Protein AF-A0A3B9NB63-F1 (afdb_monomer)

Radius of gyration: 24.79 Å; Cα contacts (8 Å, |Δi|>4): 246; chains: 1; bounding box: 56×43×88 Å

Solvent-accessible surface area (backbone atoms only — not comparable to full-atom values): 13260 Å² total; per-residue (Å²): 146,80,79,79,65,66,72,68,61,68,73,60,62,72,59,61,77,63,67,81,55,87,52,94,42,75,60,64,65,44,4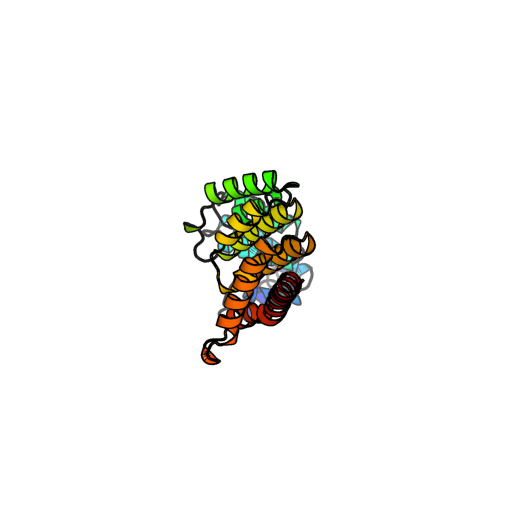2,64,44,57,77,70,43,52,71,69,55,43,53,51,50,51,54,52,55,63,69,45,61,84,72,57,88,54,70,62,60,48,53,49,47,35,53,48,27,51,68,61,71,33,62,73,59,22,51,53,48,48,55,53,44,32,71,75,32,67,74,34,67,71,33,49,52,48,44,45,55,71,47,32,67,63,35,88,44,46,71,50,24,50,53,38,49,57,48,43,49,68,68,52,40,63,88,82,38,76,93,51,57,63,67,54,36,56,52,33,27,53,45,15,37,43,23,32,75,73,68,37,53,71,58,16,53,53,36,52,69,66,50,75,56,67,60,53,44,39,76,36,28,40,60,35,18,48,50,30,40,75,72,66,39,52,80,68,12,39,63,33,14,44,51,20,19,54,48,6,45,54,36,60,67,47,56,76,95,66,53,48,72,56,30,53,58,23,24,66,42,24,67,61,22,42,52,56,32,50,52,52,54,55,53,54,56,58,59,77,75,110

Foldseek 3Di:
DPDVPVVVVVVPPVLVVLVPDPPVDPLSSCVCCLPPNDLVSLVVVLVVLLVCLVVDDDLVSLVSSLVSCVSSVNVVSSVVSLVSSCVVCVQDPSVLVCLCVVQQVPQPALVSNVVSLVVSCVSHNVVNVVVPLVVNLVSLLVSLLRCLLVVNLVSSVVSLVVRDDLLCSLVRLLNSLVSCVVVVNLVSSQVSLVSLQVSLVVLVPDDPVPNDPSSVSSVVSNVSSVVSNVVSVVVVVVVVVD

Nearest PDB structures (foldseek):
  8w15-assembly1_B  TM=4.567E-01  e=1.408E-01  Homo sapiens
  3ro2-assembly1_A  TM=3.940E-01  e=1.130E-01  Mus musculus
  5a7d-assembly4_D  TM=4.176E-01  e=9.475E-02  Drosophila melanogaster
  6hc2-assembly1_C  TM=3.655E-01  e=6.100E-02  Homo sapiens
  4wng-assembly1_A  TM=3.426E-01  e=6.962E-02  Homo sapiens

Structure (mmCIF, N/CA/C/O backbone):
data_AF-A0A3B9NB63-F1
#
_entry.id   AF-A0A3B9NB63-F1
#
loop_
_atom_site.group_PDB
_atom_site.id
_atom_site.type_symbol
_atom_site.label_atom_id
_atom_site.label_alt_id
_atom_site.label_comp_id
_atom_site.label_asym_id
_atom_site.label_entity_id
_atom_site.label_seq_id
_atom_site.pdbx_PDB_ins_code
_atom_site.Cartn_x
_atom_site.Cartn_y
_atom_site.Cartn_z
_atom_site.occupancy
_atom_site.B_iso_or_equiv
_atom_site.auth_seq_id
_atom_site.auth_comp_id
_atom_site.auth_asym_id
_atom_site.auth_atom_id
_atom_site.pdbx_PDB_model_num
ATOM 1 N N . MET A 1 1 ? 40.203 -0.960 -45.648 1.00 40.53 1 MET A N 1
ATOM 2 C CA . MET A 1 1 ? 38.765 -1.084 -45.304 1.00 40.53 1 MET A CA 1
ATOM 3 C C . MET A 1 1 ? 38.446 -2.411 -44.580 1.00 40.53 1 MET A C 1
ATOM 5 O O . MET A 1 1 ? 37.478 -3.072 -44.925 1.00 40.53 1 MET A O 1
ATOM 9 N N . LYS A 1 2 ? 39.247 -2.830 -43.580 1.00 34.53 2 LYS A N 1
ATOM 10 C CA . LYS A 1 2 ? 39.083 -4.132 -42.883 1.00 34.53 2 LYS A CA 1
ATOM 11 C C . LYS A 1 2 ? 39.240 -4.078 -41.350 1.00 34.53 2 LYS A C 1
ATOM 13 O O . LYS A 1 2 ? 39.260 -5.114 -40.706 1.00 34.53 2 LYS A O 1
ATOM 18 N N . THR A 1 3 ? 39.291 -2.888 -40.749 1.00 34.16 3 THR A N 1
ATOM 19 C CA . THR A 1 3 ? 39.521 -2.718 -39.297 1.00 34.16 3 THR A CA 1
ATOM 20 C C . THR A 1 3 ? 38.312 -2.185 -38.525 1.00 34.16 3 THR A C 1
ATOM 22 O O . THR A 1 3 ? 38.379 -2.072 -37.310 1.00 34.16 3 THR A O 1
ATOM 25 N N . LYS A 1 4 ? 37.185 -1.892 -39.196 1.00 36.72 4 LYS A N 1
ATOM 26 C CA . LYS A 1 4 ? 35.949 -1.405 -38.545 1.00 36.72 4 LYS A CA 1
ATOM 27 C C . LYS A 1 4 ? 34.863 -2.472 -38.344 1.00 36.72 4 LYS A C 1
ATOM 29 O O . LYS A 1 4 ? 33.838 -2.175 -37.749 1.00 36.72 4 LYS A O 1
ATOM 34 N N . ILE A 1 5 ? 35.079 -3.705 -38.811 1.00 38.81 5 ILE A N 1
ATOM 35 C CA . ILE A 1 5 ? 34.096 -4.801 -38.684 1.00 38.81 5 ILE A CA 1
ATOM 36 C C . ILE A 1 5 ? 34.378 -5.679 -37.449 1.00 38.81 5 ILE A C 1
ATOM 38 O O . ILE A 1 5 ? 33.471 -6.322 -36.933 1.00 38.81 5 ILE A O 1
ATOM 42 N N . LEU A 1 6 ? 35.596 -5.649 -36.892 1.00 34.75 6 LEU A N 1
ATOM 43 C CA . LEU A 1 6 ? 35.948 -6.508 -35.753 1.00 34.75 6 LEU A CA 1
ATOM 44 C C . LEU A 1 6 ? 35.421 -6.011 -34.394 1.00 34.75 6 LEU A C 1
ATOM 46 O O . LEU A 1 6 ? 35.291 -6.805 -33.469 1.00 34.75 6 LEU A O 1
ATOM 50 N N . THR A 1 7 ? 35.069 -4.730 -34.259 1.00 36.78 7 THR A N 1
ATOM 51 C CA . THR A 1 7 ? 34.588 -4.168 -32.982 1.00 36.78 7 THR A CA 1
ATOM 52 C C . THR A 1 7 ? 33.092 -4.413 -32.744 1.00 36.78 7 THR A C 1
ATOM 54 O O . THR A 1 7 ? 32.636 -4.337 -31.609 1.00 36.78 7 THR A O 1
ATOM 57 N N . ALA A 1 8 ? 32.325 -4.765 -33.783 1.00 37.97 8 ALA A N 1
ATOM 58 C CA . ALA A 1 8 ? 30.896 -5.076 -33.658 1.00 37.97 8 ALA A CA 1
ATOM 59 C C . ALA A 1 8 ? 30.622 -6.544 -33.272 1.00 37.97 8 ALA A C 1
ATOM 61 O O . ALA A 1 8 ? 29.553 -6.857 -32.754 1.00 37.97 8 ALA A O 1
ATOM 62 N N . ALA A 1 9 ? 31.589 -7.445 -33.478 1.00 37.06 9 ALA A N 1
ATOM 63 C CA . ALA A 1 9 ? 31.419 -8.876 -33.214 1.00 37.06 9 ALA A CA 1
ATOM 64 C C . ALA A 1 9 ? 31.699 -9.282 -31.752 1.00 37.06 9 ALA A C 1
ATOM 66 O O . ALA A 1 9 ? 31.265 -10.349 -31.328 1.00 37.06 9 ALA A O 1
ATOM 67 N N . LEU A 1 10 ? 32.368 -8.435 -30.956 1.00 35.94 10 LEU A N 1
ATOM 68 C CA . LEU A 1 10 ? 32.687 -8.740 -29.551 1.00 35.94 10 LEU A CA 1
ATOM 69 C C . LEU A 1 10 ? 31.626 -8.278 -28.535 1.00 35.94 10 LEU A C 1
ATOM 71 O O . LEU A 1 10 ? 31.733 -8.611 -27.359 1.00 35.94 10 LEU A O 1
ATOM 75 N N . VAL A 1 11 ? 30.590 -7.546 -28.963 1.00 43.84 11 VAL A N 1
ATOM 76 C CA . VAL A 1 11 ? 29.493 -7.111 -28.071 1.00 43.84 11 VAL A CA 1
ATOM 77 C C . VAL A 1 11 ? 28.368 -8.157 -27.991 1.00 43.84 11 VAL A C 1
ATOM 79 O O . VAL A 1 11 ? 27.606 -8.169 -27.030 1.00 43.84 11 VAL A O 1
ATOM 82 N N . PHE A 1 12 ? 28.300 -9.096 -28.941 1.00 42.69 12 PHE A N 1
ATOM 83 C CA . PHE A 1 12 ? 27.277 -10.152 -28.969 1.00 42.69 12 PHE A CA 1
ATOM 84 C C . PHE A 1 12 ? 27.699 -11.482 -28.326 1.00 42.69 12 PHE A C 1
ATOM 86 O O . PHE A 1 12 ? 26.849 -12.337 -28.100 1.00 42.69 12 PHE A O 1
ATOM 93 N N . SER A 1 13 ? 28.977 -11.695 -27.999 1.00 38.66 13 SER A N 1
ATOM 94 C CA . SER A 1 13 ? 29.435 -12.994 -27.477 1.00 38.66 13 SER A CA 1
ATOM 95 C C . SER A 1 13 ? 29.203 -13.189 -25.975 1.00 38.66 13 SER A C 1
ATOM 97 O O . SER A 1 13 ? 29.191 -14.326 -25.511 1.00 38.66 13 SER A O 1
ATOM 99 N N . LEU A 1 14 ? 28.949 -12.122 -25.208 1.00 39.84 14 LEU A N 1
ATOM 100 C CA . LEU A 1 14 ? 28.637 -12.240 -23.776 1.00 39.84 14 LEU A CA 1
ATOM 101 C C . LEU A 1 14 ? 27.150 -12.489 -23.486 1.00 39.84 14 LEU A C 1
ATOM 103 O O . LEU A 1 14 ? 26.818 -12.826 -22.355 1.00 39.84 14 LEU A O 1
ATOM 107 N N . THR A 1 15 ? 26.249 -12.377 -24.467 1.00 45.84 15 THR A N 1
ATOM 108 C CA . THR A 1 15 ? 24.828 -12.721 -24.267 1.00 45.84 15 THR A CA 1
ATOM 109 C C . THR A 1 15 ? 24.546 -14.210 -24.477 1.00 45.84 15 THR A C 1
ATOM 111 O O . THR A 1 15 ? 23.574 -14.724 -23.926 1.00 45.84 15 THR A O 1
ATOM 114 N N . ALA A 1 16 ? 25.406 -14.929 -25.209 1.00 42.31 16 ALA A N 1
ATOM 115 C CA . ALA A 1 16 ? 25.206 -16.347 -25.511 1.00 42.31 16 ALA A CA 1
ATOM 116 C C . ALA A 1 16 ? 25.431 -17.265 -24.293 1.00 42.31 16 ALA A C 1
ATOM 118 O O . ALA A 1 16 ? 24.704 -18.240 -24.119 1.00 42.31 16 ALA A O 1
ATOM 119 N N . SER A 1 17 ? 26.376 -16.934 -23.406 1.00 38.25 17 SER A N 1
ATOM 120 C CA . SER A 1 17 ? 26.709 -17.788 -22.251 1.00 38.25 17 SER A CA 1
ATOM 121 C C . SER A 1 17 ? 25.715 -17.691 -21.087 1.00 38.25 17 SER A C 1
ATOM 123 O O . SER A 1 17 ? 25.708 -18.561 -20.222 1.00 38.25 17 SER A O 1
ATOM 125 N N . PHE A 1 18 ? 24.846 -16.674 -21.064 1.00 45.62 18 PHE A N 1
ATOM 126 C CA . PHE A 1 18 ? 23.777 -16.545 -20.061 1.00 45.62 18 PHE A CA 1
ATOM 127 C C . PHE A 1 18 ? 22.426 -17.106 -20.537 1.00 45.62 18 PHE A C 1
ATOM 129 O O . PHE A 1 18 ? 21.473 -17.136 -19.763 1.00 45.62 18 PHE A O 1
ATOM 136 N N . ALA A 1 19 ? 22.333 -17.591 -21.781 1.00 43.81 19 ALA A N 1
ATOM 137 C CA . ALA A 1 19 ? 21.111 -18.176 -22.341 1.00 43.81 19 ALA A CA 1
ATOM 138 C C . ALA A 1 19 ? 20.874 -19.648 -21.934 1.00 43.81 19 ALA A C 1
ATOM 140 O O . ALA A 1 19 ? 19.849 -20.222 -22.291 1.00 43.81 19 ALA A O 1
ATOM 141 N N . GLN A 1 20 ? 21.809 -20.274 -21.206 1.00 40.09 20 GLN A N 1
ATOM 142 C CA . GLN A 1 20 ? 21.775 -21.712 -20.892 1.00 40.09 20 GLN A CA 1
ATOM 143 C C . GLN A 1 20 ? 21.284 -22.066 -19.480 1.00 40.09 20 GLN A C 1
ATOM 145 O O . GLN A 1 20 ? 21.232 -23.245 -19.136 1.00 40.09 20 GLN A O 1
ATOM 150 N N . GLN A 1 21 ? 20.853 -21.092 -18.675 1.00 43.16 21 GLN A N 1
ATOM 151 C CA . GLN A 1 21 ? 20.021 -21.373 -17.502 1.00 43.16 21 GLN A CA 1
ATOM 152 C C . GLN A 1 21 ? 18.659 -20.707 -17.685 1.00 43.16 21 GLN A C 1
ATOM 154 O O . GLN A 1 21 ? 18.617 -19.548 -18.099 1.00 43.16 21 GLN A O 1
ATOM 159 N N . PRO A 1 22 ? 17.539 -21.393 -17.395 1.00 41.75 22 PRO A N 1
ATOM 160 C CA . PRO A 1 22 ? 16.233 -20.765 -17.465 1.00 41.75 22 PRO A CA 1
ATOM 161 C C . PRO A 1 22 ? 16.155 -19.727 -16.343 1.00 41.75 22 PRO A C 1
ATOM 163 O O . PRO A 1 22 ? 15.845 -20.051 -15.196 1.00 41.75 22 PRO A O 1
ATOM 166 N N . ALA A 1 23 ? 16.482 -18.471 -16.648 1.00 50.22 23 ALA A N 1
ATOM 167 C CA . ALA A 1 23 ? 16.178 -17.367 -15.754 1.00 50.22 23 ALA A CA 1
ATOM 168 C C . ALA A 1 23 ? 14.665 -17.399 -15.495 1.00 50.22 23 ALA A C 1
ATOM 170 O O . ALA A 1 23 ? 13.878 -17.416 -16.444 1.00 50.22 23 ALA A O 1
ATOM 171 N N . LYS A 1 24 ? 14.238 -17.438 -14.223 1.00 60.53 24 LYS A N 1
ATOM 172 C CA . LYS A 1 24 ? 12.805 -17.542 -13.886 1.00 60.53 24 LYS A CA 1
ATOM 173 C C . LYS A 1 24 ? 12.020 -16.310 -14.354 1.00 60.53 24 LYS A C 1
ATOM 175 O O . LYS A 1 24 ? 10.805 -16.392 -14.492 1.00 60.53 24 LYS A O 1
ATOM 180 N N . ASN A 1 25 ? 12.701 -15.186 -14.604 1.00 78.00 25 ASN A N 1
ATOM 181 C CA . ASN A 1 25 ? 12.175 -14.015 -15.301 1.00 78.00 25 ASN A CA 1
ATOM 182 C C . ASN A 1 25 ? 13.304 -13.151 -15.908 1.00 78.00 25 ASN A C 1
ATOM 184 O O . ASN A 1 25 ? 14.482 -13.286 -15.565 1.00 78.00 25 ASN A O 1
ATOM 188 N N . LYS A 1 26 ? 12.928 -12.225 -16.798 1.00 86.06 26 LYS A N 1
ATOM 189 C CA . LYS A 1 26 ? 13.839 -11.317 -17.520 1.00 86.06 26 LYS A CA 1
ATOM 190 C C . LYS A 1 26 ? 14.686 -10.428 -16.594 1.00 86.06 26 LYS A C 1
ATOM 192 O O . LYS A 1 26 ? 15.810 -10.090 -16.941 1.00 86.06 26 LYS A O 1
ATOM 197 N N . TYR A 1 27 ? 14.198 -10.083 -15.399 1.00 90.19 27 TYR A N 1
ATOM 198 C CA . TYR A 1 27 ? 14.990 -9.326 -14.420 1.00 90.19 27 TYR A CA 1
ATOM 199 C C . TYR A 1 27 ? 16.213 -10.126 -13.945 1.00 90.19 27 TYR A C 1
ATOM 201 O O . TYR A 1 27 ? 17.332 -9.618 -13.965 1.00 90.19 27 TYR A O 1
ATOM 209 N N . GLN A 1 28 ? 16.021 -11.399 -13.579 1.00 90.62 28 GLN A N 1
ATOM 210 C CA . GLN A 1 28 ? 17.113 -12.278 -13.144 1.00 90.62 28 GLN A CA 1
ATOM 211 C C . GLN A 1 28 ? 18.163 -12.489 -14.236 1.00 90.62 28 GLN A C 1
ATOM 213 O O . GLN A 1 28 ? 19.354 -12.521 -13.936 1.00 90.62 28 GLN A O 1
ATOM 218 N N . GLN A 1 29 ? 17.733 -12.574 -15.498 1.00 90.56 29 GLN A N 1
ATOM 219 C CA . GLN A 1 29 ? 18.637 -12.700 -16.642 1.00 90.56 29 GLN A CA 1
ATOM 220 C C . GLN A 1 29 ? 19.653 -11.549 -16.710 1.00 90.56 29 GLN A C 1
ATOM 222 O O . GLN A 1 29 ? 20.808 -11.766 -17.073 1.00 90.56 29 GLN A O 1
ATOM 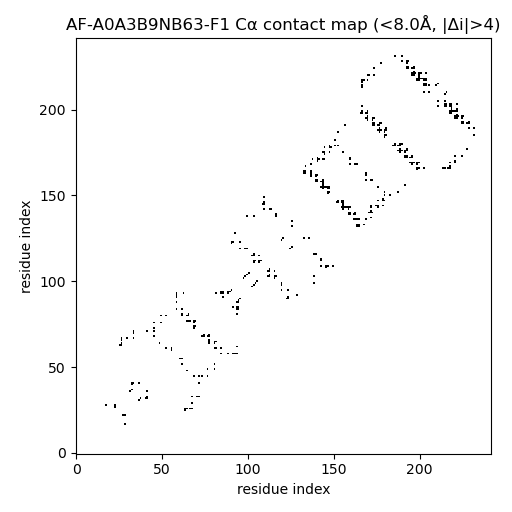227 N N . TYR A 1 30 ? 19.244 -10.332 -16.346 1.00 94.38 30 TYR A N 1
ATOM 228 C CA . TYR A 1 30 ? 20.095 -9.144 -16.429 1.00 94.38 30 TYR A CA 1
ATOM 229 C C . TYR A 1 30 ? 20.764 -8.751 -15.113 1.00 94.38 30 TYR A C 1
ATOM 231 O O . TYR A 1 30 ? 21.540 -7.793 -15.098 1.00 94.38 30 TYR A O 1
ATOM 239 N N . LEU A 1 31 ? 20.541 -9.501 -14.029 1.00 93.94 31 LEU A N 1
ATOM 240 C CA . LEU A 1 31 ? 21.116 -9.209 -12.716 1.00 93.94 31 LEU A CA 1
ATOM 241 C C . LEU A 1 31 ? 22.651 -9.036 -12.738 1.00 93.94 31 LEU A C 1
ATOM 243 O O . LEU A 1 31 ? 23.127 -8.063 -12.152 1.00 93.94 31 LEU A O 1
ATOM 247 N N . PRO A 1 32 ? 23.441 -9.848 -13.478 1.00 95.00 32 PRO A N 1
ATOM 248 C CA . PRO A 1 32 ? 24.888 -9.639 -13.565 1.00 95.00 32 PRO A CA 1
ATOM 249 C C . PRO A 1 32 ? 25.282 -8.267 -14.134 1.00 95.00 32 PRO A C 1
ATOM 251 O O . PRO A 1 32 ? 26.236 -7.653 -13.658 1.00 95.00 32 PRO A O 1
ATOM 254 N N . ILE A 1 33 ? 24.541 -7.760 -15.128 1.00 95.75 33 ILE A N 1
ATOM 255 C CA . ILE A 1 33 ? 24.785 -6.434 -15.720 1.00 95.75 33 ILE A CA 1
ATOM 256 C C . ILE A 1 33 ? 24.317 -5.335 -14.763 1.00 95.75 33 ILE A C 1
ATOM 258 O O . ILE A 1 33 ? 25.019 -4.340 -14.589 1.00 95.75 33 ILE A O 1
ATOM 262 N N . ILE A 1 34 ? 23.162 -5.522 -14.120 1.00 95.56 34 ILE A N 1
ATOM 263 C CA . ILE A 1 34 ? 22.616 -4.579 -13.135 1.00 95.56 34 ILE A CA 1
ATOM 264 C C . ILE A 1 34 ? 23.621 -4.365 -11.992 1.00 95.56 34 ILE A C 1
ATOM 266 O O . ILE A 1 34 ? 23.973 -3.224 -11.686 1.00 95.56 34 ILE A O 1
ATOM 270 N N . GLU A 1 35 ? 24.139 -5.448 -11.410 1.00 95.50 35 GLU A N 1
ATOM 271 C CA . GLU A 1 35 ? 25.002 -5.389 -10.227 1.00 95.50 35 GLU A CA 1
ATOM 272 C C . GLU A 1 35 ? 26.462 -5.056 -10.553 1.00 95.50 35 GLU A C 1
ATOM 274 O O . GLU A 1 35 ? 27.079 -4.258 -9.851 1.00 95.50 35 GLU A O 1
ATOM 279 N N . LYS A 1 36 ? 27.030 -5.663 -11.604 1.00 96.38 36 LYS A N 1
ATOM 280 C CA . LYS A 1 36 ? 28.486 -5.655 -11.855 1.00 96.38 36 LYS A CA 1
ATOM 281 C C . LYS A 1 36 ? 28.879 -5.118 -13.231 1.00 96.38 36 LYS A C 1
ATOM 283 O O . LYS A 1 36 ? 30.067 -5.046 -13.537 1.00 96.38 36 LYS A O 1
ATOM 288 N N . GLY A 1 37 ? 27.908 -4.766 -14.072 1.00 95.31 37 GLY A N 1
ATOM 289 C CA . GLY A 1 37 ? 28.164 -4.285 -15.425 1.00 95.31 37 GLY A CA 1
ATOM 290 C C . GLY A 1 37 ? 28.830 -2.908 -15.454 1.00 95.31 37 GLY A C 1
ATOM 291 O O . GLY A 1 37 ? 28.580 -2.055 -14.600 1.00 95.31 37 GLY A O 1
ATOM 292 N N . THR A 1 38 ? 29.648 -2.671 -16.478 1.00 97.12 38 THR A N 1
ATOM 293 C CA . THR A 1 38 ? 30.211 -1.347 -16.769 1.00 97.12 38 THR A CA 1
ATOM 294 C C . THR A 1 38 ? 29.122 -0.379 -17.234 1.00 97.12 38 THR A C 1
ATOM 296 O O . THR A 1 38 ? 28.054 -0.801 -17.682 1.00 97.12 38 THR A O 1
ATOM 299 N N . LEU A 1 39 ? 29.401 0.928 -17.199 1.00 96.56 39 LEU A N 1
ATOM 300 C CA . LEU A 1 39 ? 28.468 1.945 -17.700 1.00 96.56 39 LEU A CA 1
ATOM 301 C C . LEU A 1 39 ? 28.023 1.653 -19.145 1.00 96.56 39 LEU A C 1
ATOM 303 O O . LEU A 1 39 ? 26.833 1.643 -19.432 1.00 96.56 39 LEU A O 1
ATOM 307 N N . VAL A 1 40 ? 28.967 1.282 -20.016 1.00 97.12 40 VAL A N 1
ATOM 308 C CA . VAL A 1 40 ? 28.690 0.923 -21.417 1.00 97.12 40 VAL A CA 1
ATOM 309 C C . VAL A 1 40 ? 27.749 -0.283 -21.525 1.00 97.12 40 VAL A C 1
ATOM 311 O O . VAL A 1 40 ? 26.848 -0.292 -22.362 1.00 97.12 40 VAL A O 1
ATOM 314 N N . GLN A 1 41 ? 27.925 -1.305 -20.683 1.00 96.69 41 GLN A N 1
ATOM 315 C CA . GLN A 1 41 ? 27.042 -2.477 -20.678 1.00 96.69 41 GLN A CA 1
ATOM 316 C C . GLN A 1 41 ? 25.632 -2.121 -20.197 1.00 96.69 41 GLN A C 1
ATOM 318 O O . GLN A 1 41 ? 24.654 -2.578 -20.787 1.00 96.69 41 GLN A O 1
ATOM 323 N N . LYS A 1 42 ? 25.526 -1.284 -19.160 1.00 97.50 42 LYS A N 1
ATOM 324 C CA . LYS A 1 42 ? 24.244 -0.804 -18.628 1.00 97.50 42 LYS A CA 1
ATOM 325 C C . LYS A 1 42 ? 23.498 0.064 -19.645 1.00 97.50 42 LYS A C 1
ATOM 327 O O . LYS A 1 42 ? 22.303 -0.135 -19.844 1.00 97.50 42 LYS A O 1
ATOM 332 N N . ASP A 1 43 ? 24.204 0.952 -20.342 1.00 97.12 43 ASP A N 1
ATOM 333 C CA . ASP A 1 43 ? 23.640 1.794 -21.405 1.00 97.12 43 ASP A CA 1
ATOM 334 C C . ASP A 1 43 ? 23.169 0.960 -22.599 1.00 97.12 43 ASP A C 1
ATOM 336 O O . ASP A 1 43 ? 22.068 1.156 -23.113 1.00 97.12 43 ASP A O 1
ATOM 340 N N . SER A 1 44 ? 23.978 -0.020 -23.013 1.00 97.12 44 SER A N 1
ATOM 341 C CA . SER A 1 44 ? 23.617 -0.953 -24.082 1.00 97.12 44 SER A CA 1
ATOM 342 C C . SER A 1 44 ? 22.351 -1.741 -23.736 1.00 97.12 44 SER A C 1
ATOM 344 O O . SER A 1 44 ? 21.414 -1.792 -24.534 1.00 97.12 44 SER A O 1
ATOM 346 N N . LEU A 1 45 ? 22.275 -2.284 -22.515 1.00 97.44 45 LEU A N 1
ATOM 347 C CA . LEU A 1 45 ? 21.089 -2.992 -22.036 1.00 97.44 45 LEU A CA 1
ATOM 348 C C . LEU A 1 45 ? 19.851 -2.087 -22.028 1.00 97.44 45 LEU A C 1
ATOM 350 O O . LEU A 1 45 ? 18.799 -2.492 -22.519 1.00 97.44 45 LEU A O 1
ATOM 354 N N . ALA A 1 46 ? 19.969 -0.860 -21.518 1.00 98.00 46 ALA A N 1
ATOM 355 C CA . ALA A 1 46 ? 18.857 0.085 -21.499 1.00 98.00 46 ALA A CA 1
ATOM 356 C C . ALA A 1 46 ? 18.329 0.373 -22.917 1.00 98.00 46 ALA A C 1
ATOM 358 O O . ALA A 1 46 ? 17.121 0.327 -23.145 1.00 98.00 46 ALA A O 1
ATOM 359 N N . ASN A 1 47 ? 19.219 0.572 -23.894 1.00 96.88 47 ASN A N 1
ATOM 360 C CA . ASN A 1 47 ? 18.834 0.791 -25.291 1.00 96.88 47 ASN A CA 1
ATOM 361 C C . ASN A 1 47 ? 18.117 -0.419 -25.909 1.00 96.88 47 ASN A C 1
ATOM 363 O O . ASN A 1 47 ? 17.113 -0.248 -26.607 1.00 96.88 47 ASN A O 1
ATOM 367 N N . VAL A 1 48 ? 18.592 -1.639 -25.629 1.00 96.81 48 VAL A N 1
ATOM 368 C CA . VAL A 1 48 ? 17.924 -2.876 -26.068 1.00 96.81 48 VAL A CA 1
ATOM 369 C C . VAL A 1 48 ? 16.504 -2.934 -25.509 1.00 96.81 48 VAL A C 1
ATOM 371 O O . VAL A 1 48 ? 15.554 -3.051 -26.283 1.00 96.81 48 VAL A O 1
ATOM 374 N N . LEU A 1 49 ? 16.345 -2.750 -24.197 1.00 97.25 49 LEU A N 1
ATOM 375 C CA . LEU A 1 49 ? 15.042 -2.778 -23.529 1.00 97.25 49 LEU A CA 1
ATOM 376 C C . LEU A 1 49 ? 14.065 -1.740 -24.099 1.00 97.25 49 LEU A C 1
ATOM 378 O O . LEU A 1 49 ? 12.897 -2.047 -24.335 1.00 97.25 49 LEU A O 1
ATOM 382 N N . MET A 1 50 ? 14.543 -0.524 -24.380 1.00 97.94 50 MET A N 1
ATOM 383 C CA . MET A 1 50 ? 13.717 0.525 -24.985 1.00 97.94 50 MET A CA 1
ATOM 384 C C . MET A 1 50 ? 13.252 0.158 -26.400 1.00 97.94 50 MET A C 1
ATOM 386 O O . MET A 1 50 ? 12.109 0.437 -26.771 1.00 97.94 50 MET A O 1
ATOM 390 N N . SER A 1 51 ? 14.101 -0.508 -27.188 1.00 96.44 51 SER A N 1
ATOM 391 C CA . SER A 1 51 ? 13.757 -0.939 -28.550 1.00 96.44 51 SER A CA 1
ATOM 392 C C . SER A 1 51 ? 12.675 -2.030 -28.591 1.00 96.44 51 SER A C 1
ATOM 394 O O . SER A 1 51 ? 11.922 -2.125 -29.567 1.00 96.44 51 SER A O 1
ATOM 396 N N . GLU A 1 52 ? 12.562 -2.817 -27.518 1.00 95.50 52 GLU A N 1
ATOM 397 C CA . GLU A 1 52 ? 11.608 -3.917 -27.378 1.00 95.50 52 GLU A CA 1
ATOM 398 C C . GLU A 1 52 ? 10.218 -3.452 -26.932 1.00 95.50 52 GLU A C 1
ATOM 400 O O . GLU A 1 52 ? 9.239 -4.142 -27.198 1.00 95.50 52 GLU A O 1
ATOM 405 N N . LEU A 1 53 ? 10.074 -2.259 -26.339 1.00 96.00 53 LEU A N 1
ATOM 406 C CA . LEU A 1 53 ? 8.786 -1.776 -25.813 1.00 96.00 53 LEU A CA 1
ATOM 407 C C . LEU A 1 53 ? 7.639 -1.837 -26.834 1.00 96.00 53 LEU A C 1
ATOM 409 O O . LEU A 1 53 ? 6.480 -2.042 -26.472 1.00 96.00 53 LEU A O 1
ATOM 413 N N . LYS A 1 54 ? 7.935 -1.659 -28.127 1.00 92.81 54 LYS A N 1
ATOM 414 C CA . LYS A 1 54 ? 6.939 -1.726 -29.210 1.00 92.81 54 LYS A CA 1
ATOM 415 C C . LYS A 1 54 ? 6.406 -3.140 -29.469 1.00 92.81 54 LYS A C 1
ATOM 417 O O . LYS A 1 54 ? 5.333 -3.285 -30.052 1.00 92.81 54 LYS A O 1
ATOM 422 N N . THR A 1 55 ? 7.137 -4.175 -29.062 1.00 94.12 55 THR A N 1
ATOM 423 C CA . THR A 1 55 ? 6.785 -5.580 -29.309 1.00 94.12 55 THR A CA 1
ATOM 424 C C . THR A 1 55 ? 5.963 -6.184 -28.171 1.00 94.12 55 THR A C 1
ATOM 426 O O . THR A 1 55 ? 5.232 -7.146 -28.409 1.00 94.12 55 THR A O 1
ATOM 429 N N . TYR A 1 56 ? 6.016 -5.588 -26.974 1.00 94.62 56 TYR A N 1
ATOM 430 C CA . TYR A 1 56 ? 5.366 -6.099 -25.766 1.00 94.62 56 TYR A CA 1
ATOM 431 C C . TYR A 1 56 ? 3.866 -6.312 -25.939 1.00 94.62 56 TYR A C 1
ATOM 433 O O . TYR A 1 56 ? 3.150 -5.478 -26.509 1.00 94.62 56 TYR A O 1
ATOM 441 N N . LYS A 1 57 ? 3.383 -7.445 -25.428 1.00 93.25 57 LYS A N 1
ATOM 442 C CA . LYS A 1 57 ? 1.978 -7.871 -25.530 1.00 93.25 57 LYS A CA 1
ATOM 443 C C . LYS A 1 57 ? 1.260 -7.866 -24.186 1.00 93.25 57 LYS A C 1
ATOM 445 O O . LYS A 1 57 ? 0.034 -7.866 -24.180 1.00 93.25 57 LYS A O 1
ATOM 450 N N . SER A 1 58 ? 2.006 -7.815 -23.084 1.00 94.19 58 SER A N 1
ATOM 451 C CA . SER A 1 58 ? 1.468 -7.727 -21.729 1.00 94.19 58 SER A CA 1
ATOM 452 C C . SER A 1 58 ? 1.902 -6.429 -21.043 1.00 94.19 58 SER A C 1
ATOM 454 O O . SER A 1 58 ? 2.835 -5.762 -21.493 1.00 94.19 58 SER A O 1
ATOM 456 N N . GLU A 1 59 ? 1.196 -6.034 -19.984 1.00 94.94 59 GLU A N 1
ATOM 457 C CA . GLU A 1 59 ? 1.624 -4.943 -19.097 1.00 94.94 59 GLU A CA 1
ATOM 458 C C . GLU A 1 59 ? 2.823 -5.365 -18.228 1.00 94.94 59 GLU A C 1
ATOM 460 O O . GLU A 1 59 ? 3.680 -4.543 -17.908 1.00 94.94 59 GLU A O 1
ATOM 465 N N . GLU A 1 60 ? 2.939 -6.659 -17.922 1.00 93.12 60 GLU A N 1
ATOM 466 C CA . GLU A 1 60 ? 4.018 -7.215 -17.100 1.00 93.12 60 GLU A CA 1
ATOM 467 C C . GLU A 1 60 ? 5.400 -7.075 -17.759 1.00 93.12 60 GLU A C 1
ATOM 469 O O . GLU A 1 60 ? 6.387 -6.775 -17.085 1.00 93.12 60 GLU A O 1
ATOM 474 N N . ASP A 1 61 ? 5.474 -7.181 -19.089 1.00 94.62 61 ASP A N 1
ATOM 475 C CA . ASP A 1 61 ? 6.714 -6.929 -19.836 1.00 94.62 61 ASP A CA 1
ATOM 476 C C . ASP A 1 61 ? 7.203 -5.481 -19.650 1.00 94.62 61 ASP A C 1
ATOM 478 O O . ASP A 1 61 ? 8.404 -5.226 -19.469 1.00 94.62 61 ASP A O 1
ATOM 482 N N . TYR A 1 62 ? 6.266 -4.520 -19.643 1.00 97.19 62 TYR A N 1
ATOM 483 C CA . TYR A 1 62 ? 6.583 -3.124 -19.335 1.00 97.19 62 TYR A CA 1
ATOM 484 C C . TYR A 1 62 ? 7.038 -2.995 -17.887 1.00 97.19 62 TYR A C 1
ATOM 486 O O . TYR A 1 62 ? 8.090 -2.405 -17.655 1.00 97.19 62 TYR A O 1
ATOM 494 N N . ARG A 1 63 ? 6.308 -3.575 -16.925 1.00 95.69 63 ARG A N 1
ATOM 495 C CA . ARG A 1 63 ? 6.655 -3.514 -15.495 1.00 95.69 63 ARG A CA 1
ATOM 496 C C . ARG A 1 63 ? 8.059 -4.052 -15.230 1.00 95.69 63 ARG A C 1
ATOM 498 O O . ARG A 1 63 ? 8.861 -3.385 -14.578 1.00 95.69 63 ARG A O 1
ATOM 505 N N . THR A 1 64 ? 8.392 -5.208 -15.798 1.00 95.44 64 THR A N 1
ATOM 506 C CA . THR A 1 64 ? 9.732 -5.795 -15.686 1.00 95.44 64 THR A CA 1
ATOM 507 C C . THR A 1 64 ? 10.798 -4.865 -16.264 1.00 95.44 64 THR A C 1
ATOM 509 O O . THR A 1 64 ? 11.829 -4.639 -15.635 1.00 95.44 64 THR A O 1
ATOM 512 N N . THR A 1 65 ? 10.541 -4.266 -17.426 1.00 97.00 65 THR A N 1
ATOM 513 C CA . THR A 1 65 ? 11.478 -3.331 -18.068 1.00 97.00 65 THR A CA 1
ATOM 514 C C . THR A 1 65 ? 11.683 -2.058 -17.259 1.00 97.00 65 THR A C 1
ATOM 516 O O . THR A 1 65 ? 12.819 -1.654 -17.040 1.00 97.00 65 THR A O 1
ATOM 519 N N . ILE A 1 66 ? 10.598 -1.460 -16.771 1.00 97.81 66 ILE A N 1
ATOM 520 C CA . ILE A 1 66 ? 10.609 -0.280 -15.900 1.00 97.81 66 ILE A CA 1
ATOM 521 C C . ILE A 1 66 ? 11.453 -0.559 -14.651 1.00 97.81 66 ILE A C 1
ATOM 523 O O . ILE A 1 66 ? 12.303 0.249 -14.285 1.00 97.81 66 ILE A O 1
ATOM 527 N N . ASN A 1 67 ? 11.281 -1.731 -14.033 1.00 96.56 67 ASN A N 1
ATOM 528 C CA . ASN A 1 67 ? 12.061 -2.128 -12.863 1.00 96.56 67 ASN A CA 1
ATOM 529 C C . ASN A 1 67 ? 13.551 -2.301 -13.183 1.00 96.56 67 ASN A C 1
ATOM 531 O O . ASN A 1 67 ? 14.386 -1.863 -12.398 1.00 96.56 67 ASN A O 1
ATOM 535 N N . ILE A 1 68 ? 13.898 -2.892 -14.332 1.00 97.50 68 ILE A N 1
ATOM 536 C CA . ILE A 1 68 ? 15.301 -3.000 -14.754 1.00 97.50 68 ILE A CA 1
ATOM 537 C C . ILE A 1 68 ? 15.894 -1.607 -14.992 1.00 97.50 68 ILE A C 1
ATOM 539 O O . ILE A 1 68 ? 16.963 -1.314 -14.470 1.00 97.50 68 ILE A O 1
ATOM 543 N N . LEU A 1 69 ? 15.203 -0.730 -15.728 1.00 98.25 69 LEU A N 1
ATOM 544 C CA . LEU A 1 69 ? 15.671 0.635 -16.007 1.00 98.25 69 LEU A CA 1
ATOM 545 C C . LEU A 1 69 ? 15.907 1.434 -14.718 1.00 98.25 69 LEU A C 1
ATOM 547 O O . LEU A 1 69 ? 16.921 2.124 -14.614 1.00 98.25 69 LEU A O 1
ATOM 551 N N . ARG A 1 70 ? 15.041 1.269 -13.710 1.00 97.06 70 ARG A N 1
ATOM 552 C CA . ARG A 1 70 ? 15.244 1.838 -12.371 1.00 97.06 70 ARG A CA 1
ATOM 553 C C . ARG A 1 70 ? 16.519 1.309 -11.716 1.00 97.06 70 ARG A C 1
ATOM 555 O O . ARG A 1 70 ? 17.338 2.097 -11.261 1.00 97.06 70 ARG A O 1
ATOM 562 N N . SER A 1 71 ? 16.728 -0.007 -11.710 1.00 97.00 71 SER A N 1
ATOM 563 C CA . SER A 1 71 ? 17.939 -0.616 -11.137 1.00 97.00 71 SER A CA 1
ATOM 564 C C . SER A 1 71 ? 19.224 -0.234 -11.883 1.00 97.00 71 SER A C 1
ATOM 566 O O . SER A 1 71 ? 20.316 -0.323 -11.326 1.00 97.00 71 SER A O 1
ATOM 568 N N . LEU A 1 72 ? 19.111 0.199 -13.141 1.00 96.94 72 LEU A N 1
ATOM 569 C CA . LEU A 1 72 ? 20.219 0.735 -13.930 1.00 96.94 72 LEU A CA 1
ATOM 570 C C . LEU A 1 72 ? 20.465 2.240 -13.705 1.00 96.94 72 LEU A C 1
ATOM 572 O O . LEU A 1 72 ? 21.442 2.752 -14.253 1.00 96.94 72 LEU A O 1
ATOM 576 N N . GLY A 1 73 ? 19.614 2.938 -12.940 1.00 96.25 73 GLY A N 1
ATOM 577 C CA . GLY A 1 73 ? 19.678 4.395 -12.759 1.00 96.25 73 GLY A CA 1
ATOM 578 C C . GLY A 1 73 ? 19.392 5.158 -14.054 1.00 96.25 73 GLY A C 1
ATOM 579 O O . GLY A 1 73 ? 20.148 6.047 -14.435 1.00 96.25 73 GLY A O 1
ATOM 580 N N . LYS A 1 74 ? 18.387 4.709 -14.820 1.00 97.62 74 LYS A N 1
ATOM 581 C CA . LYS A 1 74 ? 17.977 5.307 -16.101 1.00 97.62 74 LYS A CA 1
ATOM 582 C C . LYS A 1 74 ? 16.586 5.916 -15.988 1.00 97.62 74 LYS A C 1
ATOM 584 O O . LYS A 1 74 ? 15.657 5.467 -16.662 1.00 97.62 74 LYS A O 1
ATOM 589 N N . GLU A 1 75 ? 16.442 6.924 -15.134 1.00 95.94 75 GLU A N 1
ATOM 590 C CA . GLU A 1 75 ? 15.149 7.517 -14.779 1.00 95.94 75 GLU A CA 1
ATOM 591 C C . GLU A 1 75 ? 14.401 8.083 -15.999 1.00 95.94 75 GLU A C 1
ATOM 593 O O . GLU A 1 75 ? 13.208 7.831 -16.152 1.00 95.94 75 GLU A O 1
ATOM 598 N N . ASP A 1 76 ? 15.091 8.750 -16.929 1.00 97.00 76 ASP A N 1
ATOM 599 C CA . ASP A 1 76 ? 14.462 9.307 -18.141 1.00 97.00 76 ASP A CA 1
ATOM 600 C C . ASP A 1 76 ? 13.850 8.219 -19.042 1.00 97.00 76 ASP A C 1
ATOM 602 O O . ASP A 1 76 ? 12.755 8.361 -19.604 1.00 97.00 76 ASP A O 1
ATOM 606 N N . LEU A 1 77 ? 14.552 7.089 -19.169 1.00 98.25 77 LEU A N 1
ATOM 607 C CA . LEU A 1 77 ? 14.087 5.946 -19.952 1.00 98.25 77 LEU A CA 1
ATOM 608 C C . LEU A 1 77 ? 12.970 5.198 -19.219 1.00 98.25 77 LEU A C 1
ATOM 610 O O . LEU A 1 77 ? 11.996 4.787 -19.852 1.00 98.25 77 LEU A O 1
ATOM 614 N N . GLN A 1 78 ? 13.075 5.069 -17.893 1.00 97.81 78 GLN A N 1
ATOM 615 C CA . GLN A 1 78 ? 12.011 4.537 -17.043 1.00 97.81 78 GLN A CA 1
ATOM 616 C C . GLN A 1 78 ? 10.720 5.344 -17.239 1.00 97.81 78 GLN A C 1
ATOM 618 O O . GLN A 1 78 ? 9.686 4.763 -17.567 1.00 97.81 78 GLN A O 1
ATOM 623 N N . ALA A 1 79 ? 10.786 6.672 -17.116 1.00 96.94 79 ALA A N 1
ATOM 624 C CA . ALA A 1 79 ? 9.641 7.561 -17.291 1.00 96.94 79 ALA A CA 1
ATOM 625 C C . ALA A 1 79 ? 9.028 7.430 -18.695 1.00 96.94 79 ALA A C 1
ATOM 627 O O . ALA A 1 79 ? 7.807 7.346 -18.853 1.00 96.94 79 ALA A O 1
ATOM 628 N N . SER A 1 80 ? 9.871 7.327 -19.726 1.00 97.44 80 SER A N 1
ATOM 629 C CA . SER A 1 80 ? 9.420 7.096 -21.103 1.00 97.44 80 SER A CA 1
ATOM 630 C C . SER A 1 80 ? 8.667 5.766 -21.250 1.00 97.44 80 SER A C 1
ATOM 632 O O . SER A 1 80 ? 7.600 5.714 -21.869 1.00 97.44 80 SER A O 1
ATOM 634 N N . ALA A 1 81 ? 9.181 4.688 -20.650 1.00 98.06 81 ALA A N 1
ATOM 635 C CA . ALA A 1 81 ? 8.527 3.382 -20.652 1.00 98.06 81 ALA A CA 1
ATOM 636 C C . ALA A 1 81 ? 7.194 3.399 -19.880 1.00 98.06 81 ALA A C 1
ATOM 638 O O . ALA A 1 81 ? 6.208 2.828 -20.349 1.00 98.06 81 ALA A O 1
ATOM 639 N N . GLU A 1 82 ? 7.133 4.098 -18.744 1.00 97.62 82 GLU A N 1
ATOM 640 C CA . GLU A 1 82 ? 5.912 4.281 -17.952 1.00 97.62 82 GLU A CA 1
ATOM 641 C C . GLU A 1 82 ? 4.826 5.037 -18.723 1.00 97.62 82 GLU A C 1
ATOM 643 O O . GLU A 1 82 ? 3.664 4.631 -18.700 1.00 97.62 82 GLU A O 1
ATOM 648 N N . ILE A 1 83 ? 5.178 6.112 -19.436 1.00 97.44 83 ILE A N 1
ATOM 649 C CA . ILE A 1 83 ? 4.230 6.868 -20.270 1.00 97.44 83 ILE A CA 1
ATOM 650 C C . ILE A 1 83 ? 3.608 5.956 -21.333 1.00 97.44 83 ILE A C 1
ATOM 652 O O . ILE A 1 83 ? 2.385 5.944 -21.512 1.00 97.44 83 ILE A O 1
ATOM 656 N N . LEU A 1 84 ? 4.432 5.159 -22.017 1.00 97.38 84 LEU A N 1
ATOM 657 C CA . LEU A 1 84 ? 3.960 4.222 -23.037 1.00 97.38 84 LEU A CA 1
ATOM 658 C C . LEU A 1 84 ? 3.066 3.130 -22.439 1.00 97.38 84 LEU A C 1
ATOM 660 O O . LEU A 1 84 ? 1.998 2.849 -22.991 1.00 97.38 84 LEU A O 1
ATOM 664 N N . ALA A 1 85 ? 3.468 2.550 -21.306 1.00 97.75 85 ALA A N 1
ATOM 665 C CA . ALA A 1 85 ? 2.699 1.525 -20.612 1.00 97.75 85 ALA A CA 1
ATOM 666 C C . ALA A 1 85 ? 1.322 2.052 -20.186 1.00 97.75 85 ALA A C 1
ATOM 668 O O . ALA A 1 85 ? 0.306 1.450 -20.533 1.00 97.75 85 ALA A O 1
ATOM 669 N N . LYS A 1 86 ? 1.270 3.221 -19.532 1.00 97.38 86 LYS A N 1
ATOM 670 C CA . LYS A 1 86 ? 0.018 3.842 -19.067 1.00 97.38 86 LYS A CA 1
ATOM 671 C C . LYS A 1 86 ? -0.920 4.204 -20.218 1.00 97.38 86 LYS A C 1
ATOM 673 O O . LYS A 1 86 ? -2.133 4.029 -20.111 1.00 97.38 86 LYS A O 1
ATOM 678 N N . LYS A 1 87 ? -0.372 4.652 -21.354 1.00 96.94 87 LYS A N 1
ATOM 679 C CA . LYS A 1 87 ? -1.159 4.918 -22.569 1.00 96.94 87 LYS A CA 1
ATOM 680 C C . LYS A 1 87 ? -1.781 3.642 -23.142 1.00 96.94 87 LYS A C 1
ATOM 682 O O . LYS A 1 87 ? -2.916 3.674 -23.610 1.00 96.94 87 LYS A O 1
ATOM 687 N N . LYS A 1 88 ? -1.042 2.531 -23.132 1.00 97.38 88 LYS A N 1
ATOM 688 C CA . LYS A 1 88 ? -1.488 1.249 -23.696 1.00 97.38 88 LYS A CA 1
ATOM 689 C C . LYS A 1 88 ? -2.424 0.478 -22.762 1.00 97.38 88 LYS A C 1
ATOM 691 O O . LYS A 1 88 ? -3.356 -0.161 -23.242 1.00 97.38 88 LYS A O 1
ATOM 696 N N . TYR A 1 89 ? -2.208 0.579 -21.452 1.00 96.94 89 TYR A N 1
ATOM 697 C CA . TYR A 1 89 ? -2.976 -0.108 -20.412 1.00 96.94 89 TYR A CA 1
ATOM 698 C C . TYR A 1 89 ? -3.589 0.891 -19.416 1.00 96.94 89 TYR A C 1
ATOM 700 O O . TYR A 1 89 ? -3.264 0.883 -18.227 1.00 96.94 89 TYR A O 1
ATOM 708 N N . PRO A 1 90 ? -4.541 1.739 -19.848 1.00 97.12 90 PRO A N 1
ATOM 709 C CA . PRO A 1 90 ? -5.138 2.753 -18.974 1.00 97.12 90 PRO A CA 1
ATOM 710 C C . PRO A 1 90 ? -5.929 2.151 -17.800 1.00 97.12 90 PRO A C 1
ATOM 712 O O . PRO A 1 90 ? -6.108 2.797 -16.774 1.00 97.12 90 PRO A O 1
ATOM 715 N N . LYS A 1 91 ? -6.396 0.902 -17.932 1.00 96.50 91 LYS A N 1
ATOM 716 C CA . LYS A 1 91 ? -7.059 0.128 -16.866 1.00 96.50 91 LYS A CA 1
ATOM 717 C C . LYS A 1 91 ? -6.135 -0.902 -16.206 1.00 96.50 91 LYS A C 1
ATOM 719 O O . LYS A 1 91 ? -6.618 -1.752 -15.467 1.00 96.50 91 LYS A O 1
ATOM 724 N N . GLY A 1 92 ? -4.844 -0.848 -16.515 1.00 96.81 92 GLY A N 1
ATOM 725 C CA . GLY A 1 92 ? -3.825 -1.754 -16.007 1.00 96.81 92 GLY A CA 1
ATOM 726 C C . GLY A 1 92 ? -3.305 -1.372 -14.624 1.00 96.81 92 GLY A C 1
ATOM 727 O O . GLY A 1 92 ? -3.615 -0.289 -14.107 1.00 96.81 92 GLY A O 1
ATOM 728 N N . SER A 1 93 ? -2.525 -2.270 -14.022 1.00 96.38 93 SER A N 1
ATOM 729 C CA . SER A 1 93 ? -1.987 -2.090 -12.673 1.00 96.38 93 SER A CA 1
ATOM 730 C C . SER A 1 93 ? -0.961 -0.961 -12.611 1.00 96.38 93 SER A C 1
ATOM 732 O O . SER A 1 93 ? -0.952 -0.241 -11.624 1.00 96.38 93 SER A O 1
ATOM 734 N N . LEU A 1 94 ? -0.166 -0.701 -13.658 1.00 96.44 94 LEU A N 1
ATOM 735 C CA . LEU A 1 94 ? 0.805 0.407 -13.642 1.00 96.44 94 LEU A CA 1
ATOM 736 C C . LEU A 1 94 ? 0.102 1.766 -13.586 1.00 96.44 94 LEU A C 1
ATOM 738 O O . LEU A 1 94 ? 0.546 2.678 -12.891 1.00 96.44 94 LEU A O 1
ATOM 742 N N . THR A 1 95 ? -1.020 1.901 -14.295 1.00 98.12 95 THR A N 1
ATOM 743 C CA . THR A 1 95 ? -1.814 3.137 -14.274 1.00 98.12 95 THR A CA 1
ATOM 744 C C . THR A 1 95 ? -2.550 3.296 -12.944 1.00 98.12 95 THR A C 1
ATOM 746 O O . THR A 1 95 ? -2.618 4.403 -12.413 1.00 98.12 95 THR A O 1
ATOM 749 N N . ARG A 1 96 ? -3.058 2.192 -12.379 1.00 98.19 96 ARG A N 1
ATOM 750 C CA . ARG A 1 96 ? -3.639 2.167 -11.030 1.00 98.19 96 ARG A CA 1
ATOM 751 C C . ARG A 1 96 ? -2.616 2.603 -9.980 1.00 98.19 96 ARG A C 1
ATOM 753 O O . ARG A 1 96 ? -2.922 3.467 -9.167 1.00 98.19 96 ARG A O 1
ATOM 760 N N . ASP A 1 97 ? -1.417 2.028 -10.012 1.00 97.25 97 ASP A N 1
ATOM 761 C CA . ASP A 1 97 ? -0.348 2.315 -9.052 1.00 97.25 97 ASP A CA 1
ATOM 762 C C . ASP A 1 97 ? 0.076 3.786 -9.142 1.00 97.25 97 ASP A C 1
ATOM 764 O O . ASP A 1 97 ? 0.208 4.452 -8.118 1.00 97.25 97 ASP A O 1
ATOM 768 N N . ALA A 1 98 ? 0.192 4.331 -10.359 1.00 97.38 98 ALA A N 1
ATOM 769 C CA . ALA A 1 98 ? 0.445 5.756 -10.562 1.00 97.38 98 ALA A CA 1
ATOM 770 C C . ALA A 1 98 ? -0.679 6.630 -9.983 1.00 97.38 98 ALA A C 1
ATOM 772 O O . ALA A 1 98 ? -0.400 7.601 -9.294 1.00 97.38 98 ALA A O 1
ATOM 773 N N . PHE A 1 99 ? -1.953 6.274 -10.184 1.00 98.62 99 PHE A N 1
ATOM 774 C CA . PHE A 1 99 ? -3.065 7.006 -9.568 1.00 98.62 99 PHE A CA 1
ATOM 775 C C . PHE A 1 99 ? -2.999 6.970 -8.033 1.00 98.62 99 PHE A C 1
ATOM 777 O O . PHE A 1 99 ? -3.220 7.986 -7.374 1.00 98.62 99 PHE A O 1
ATOM 784 N N . ILE A 1 100 ? -2.683 5.811 -7.452 1.00 98.56 100 ILE A N 1
ATOM 785 C CA . ILE A 1 100 ? -2.545 5.667 -6.001 1.00 98.56 100 ILE A CA 1
ATOM 786 C C . ILE A 1 100 ? -1.430 6.588 -5.477 1.00 98.56 100 ILE A C 1
ATOM 788 O O . ILE A 1 100 ? -1.659 7.344 -4.534 1.00 98.56 100 ILE A O 1
ATOM 792 N N . THR A 1 101 ? -0.259 6.577 -6.112 1.00 97.31 101 THR A N 1
ATOM 793 C CA . THR A 1 101 ? 0.883 7.425 -5.736 1.00 97.31 101 THR A CA 1
ATOM 794 C C . THR A 1 101 ? 0.590 8.908 -5.938 1.00 97.31 101 THR A C 1
ATOM 796 O O . THR A 1 101 ? 0.677 9.697 -4.999 1.00 97.31 101 THR A O 1
ATOM 799 N N . ASP A 1 102 ? 0.190 9.286 -7.148 1.00 97.38 102 ASP A N 1
ATOM 800 C CA . ASP A 1 102 ? 0.186 10.682 -7.577 1.00 97.38 102 ASP A CA 1
ATOM 801 C C . ASP A 1 102 ? -1.075 11.433 -7.138 1.00 97.38 102 ASP A C 1
ATOM 803 O O . ASP A 1 102 ? -1.041 12.656 -6.998 1.00 97.38 102 ASP A O 1
ATOM 807 N N . VAL A 1 103 ? -2.185 10.718 -6.916 1.00 98.44 103 VAL A N 1
ATOM 808 C CA . VAL A 1 103 ? -3.488 11.311 -6.579 1.00 98.44 103 VAL A CA 1
ATOM 809 C C . VAL A 1 103 ? -3.906 10.970 -5.153 1.00 98.44 103 VAL A C 1
ATOM 811 O O . VAL A 1 103 ? -4.193 11.876 -4.373 1.00 98.44 103 VAL A O 1
ATOM 814 N N . PHE A 1 104 ? -3.949 9.687 -4.781 1.00 98.69 104 PHE A N 1
ATOM 815 C CA . PHE A 1 104 ? -4.438 9.299 -3.452 1.00 98.69 104 PHE A CA 1
ATOM 816 C C . PHE A 1 104 ? -3.453 9.668 -2.332 1.00 98.69 104 PHE A C 1
ATOM 818 O O . PHE A 1 104 ? -3.854 10.267 -1.328 1.00 98.69 104 PHE A O 1
ATOM 825 N N . TYR A 1 105 ? -2.166 9.336 -2.469 1.00 98.12 105 TYR A N 1
ATOM 826 C CA . TYR A 1 105 ? -1.200 9.635 -1.409 1.00 98.12 105 TYR A CA 1
ATOM 827 C C . TYR A 1 105 ? -0.903 11.133 -1.285 1.00 98.12 105 TYR A C 1
ATOM 829 O O . TYR A 1 105 ? -0.736 11.600 -0.159 1.00 98.12 105 TYR A O 1
ATOM 837 N N . ASN A 1 106 ? -0.978 11.884 -2.387 1.00 97.62 106 ASN A N 1
ATOM 838 C CA . ASN A 1 106 ? -0.791 13.340 -2.409 1.00 97.62 106 ASN A CA 1
ATOM 839 C C . ASN A 1 106 ? -2.029 14.157 -1.992 1.00 97.62 106 ASN A C 1
ATOM 841 O O . ASN A 1 106 ? -1.916 15.364 -1.772 1.00 97.62 106 ASN A O 1
ATOM 845 N N . ALA A 1 107 ? -3.210 13.542 -1.872 1.00 98.00 107 ALA A N 1
ATOM 846 C CA . ALA A 1 107 ? -4.395 14.225 -1.362 1.00 98.00 107 ALA A CA 1
ATOM 847 C C . ALA A 1 107 ? -4.180 14.678 0.095 1.00 98.00 107 ALA A C 1
ATOM 849 O O . ALA A 1 107 ? -3.819 13.875 0.958 1.00 98.00 107 ALA A O 1
ATOM 850 N N . SER A 1 108 ? -4.413 15.964 0.367 1.00 95.62 108 SER A N 1
ATOM 851 C CA . SER A 1 108 ? -4.011 16.616 1.620 1.00 95.62 108 SER A CA 1
ATOM 852 C C . SER A 1 108 ? -4.990 16.402 2.771 1.00 95.62 108 SER A C 1
ATOM 854 O O . SER A 1 108 ? -4.588 16.486 3.926 1.00 95.62 108 SER A O 1
ATOM 856 N N . THR A 1 109 ? -6.264 16.127 2.477 1.00 97.81 109 THR A N 1
ATOM 857 C CA . THR A 1 109 ? -7.295 15.894 3.502 1.00 97.81 109 THR A CA 1
ATOM 858 C C . THR A 1 109 ? -7.916 14.501 3.370 1.00 97.81 109 THR A C 1
ATOM 860 O O . THR A 1 109 ? -7.954 13.945 2.265 1.00 97.81 109 THR A O 1
ATOM 863 N N . PRO A 1 110 ? -8.478 13.920 4.445 1.00 98.00 110 PRO A N 1
ATOM 864 C CA . PRO A 1 110 ? -9.191 12.648 4.387 1.00 98.00 110 PRO A CA 1
ATOM 865 C C . PRO A 1 110 ? -10.380 12.688 3.426 1.00 98.00 110 PRO A C 1
ATOM 867 O O . PRO A 1 110 ? -10.620 11.714 2.723 1.00 98.00 110 PRO A O 1
ATOM 870 N N . ALA A 1 111 ? -11.080 13.823 3.308 1.00 98.25 111 ALA A N 1
ATOM 871 C CA . ALA A 1 111 ? -12.157 13.989 2.330 1.00 98.25 111 ALA A CA 1
ATOM 872 C C . ALA A 1 111 ? -11.648 13.902 0.877 1.00 98.25 111 ALA A C 1
ATOM 874 O O . ALA A 1 111 ? -12.281 13.279 0.021 1.00 98.25 111 ALA A O 1
ATOM 875 N N . GLN A 1 112 ? -10.483 14.489 0.584 1.00 98.56 112 GLN A N 1
ATOM 876 C CA . GLN A 1 112 ? -9.848 14.362 -0.731 1.00 98.56 112 GLN A CA 1
ATOM 877 C C . GLN A 1 112 ? -9.349 12.931 -0.977 1.00 98.56 112 GLN A C 1
ATOM 879 O O . GLN A 1 112 ? -9.566 12.397 -2.066 1.00 98.56 112 GLN A O 1
ATOM 884 N N . LYS A 1 113 ? -8.749 12.283 0.032 1.00 98.69 113 LYS A N 1
ATOM 885 C CA . LYS A 1 113 ? -8.328 10.874 -0.040 1.00 98.69 113 LYS A CA 1
ATOM 886 C C . LYS A 1 113 ? -9.514 9.936 -0.262 1.00 98.69 113 LYS A C 1
ATOM 888 O O . LYS A 1 113 ? -9.432 9.040 -1.092 1.00 98.69 113 LYS A O 1
ATOM 893 N N . GLU A 1 114 ? -10.638 10.163 0.410 1.00 98.75 114 GLU A N 1
ATOM 894 C CA . GLU A 1 114 ? -11.878 9.402 0.235 1.00 98.75 114 GLU A CA 1
ATOM 895 C C . GLU A 1 114 ? -12.435 9.555 -1.184 1.00 98.75 114 GLU A C 1
ATOM 897 O O . GLU A 1 114 ? -12.797 8.568 -1.826 1.00 98.75 114 GLU A O 1
ATOM 902 N N . LYS A 1 115 ? -12.446 10.781 -1.719 1.00 98.69 115 LYS A N 1
ATOM 903 C CA . LYS A 1 115 ? -12.817 11.023 -3.118 1.00 98.69 115 LYS A CA 1
ATOM 904 C C . LYS A 1 115 ? -11.896 10.261 -4.078 1.00 98.69 115 LYS A C 1
ATOM 906 O O . LYS A 1 115 ? -12.396 9.607 -4.993 1.00 98.69 115 LYS A O 1
ATOM 911 N N . ALA A 1 116 ? -10.582 10.309 -3.855 1.00 98.69 116 ALA A N 1
ATOM 912 C CA . ALA A 1 116 ? -9.607 9.581 -4.663 1.00 98.69 116 ALA A CA 1
ATOM 913 C C . ALA A 1 116 ? -9.784 8.057 -4.545 1.00 98.69 116 ALA A C 1
ATOM 915 O O . ALA A 1 116 ? -9.741 7.361 -5.554 1.00 98.69 116 ALA A O 1
ATOM 916 N N . TYR A 1 117 ? -10.061 7.529 -3.351 1.00 98.62 117 TYR A N 1
ATOM 917 C CA . TYR A 1 117 ? -10.361 6.110 -3.142 1.00 98.62 117 TYR A CA 1
ATOM 918 C C . TYR A 1 117 ? -11.613 5.670 -3.913 1.00 98.62 117 TYR A C 1
ATOM 920 O O . TYR A 1 117 ? -11.589 4.666 -4.624 1.00 98.62 117 TYR A O 1
ATOM 928 N N . ASN A 1 118 ? -12.690 6.455 -3.848 1.00 98.50 118 ASN A N 1
ATOM 929 C CA . ASN A 1 118 ? -13.918 6.173 -4.592 1.00 98.50 118 ASN A CA 1
ATOM 930 C C . ASN A 1 118 ? -13.686 6.189 -6.113 1.00 98.50 118 ASN A C 1
ATOM 932 O O . ASN A 1 118 ? -14.248 5.376 -6.850 1.00 98.50 118 ASN A O 1
ATOM 936 N N . GLU A 1 119 ? -12.826 7.084 -6.601 1.00 98.56 119 GLU A N 1
ATOM 937 C CA . GLU A 1 119 ? -12.401 7.098 -8.000 1.00 98.56 119 GLU A CA 1
ATOM 938 C C . GLU A 1 119 ? -11.543 5.874 -8.361 1.00 98.56 119 GLU A C 1
ATOM 940 O O . GLU A 1 119 ? -11.784 5.252 -9.401 1.00 98.56 119 GLU A O 1
ATOM 945 N N . LEU A 1 120 ? -10.604 5.490 -7.489 1.00 98.50 120 LEU A N 1
ATOM 946 C CA . LEU A 1 120 ? -9.749 4.313 -7.640 1.00 98.50 120 LEU A CA 1
ATOM 947 C C . LEU A 1 120 ? -10.589 3.050 -7.835 1.00 98.50 120 LEU A C 1
ATOM 949 O O . LEU A 1 120 ? -10.428 2.369 -8.844 1.00 98.50 120 LEU A O 1
ATOM 953 N N . ILE A 1 121 ? -11.516 2.755 -6.920 1.00 97.38 121 ILE A N 1
ATOM 954 C CA . ILE A 1 121 ? -12.316 1.520 -6.984 1.00 97.38 121 ILE A CA 1
ATOM 955 C C . ILE A 1 121 ? -13.330 1.527 -8.133 1.00 97.38 121 ILE A C 1
ATOM 957 O O . ILE A 1 121 ? -13.748 0.466 -8.595 1.00 97.38 121 ILE A O 1
ATOM 961 N N . LYS A 1 122 ? -13.707 2.709 -8.636 1.00 97.81 122 LYS A N 1
ATOM 962 C CA . LYS A 1 122 ? -14.554 2.845 -9.826 1.00 97.81 122 LYS A CA 1
ATOM 963 C C . LYS A 1 122 ? -13.775 2.560 -11.110 1.00 97.81 122 LYS A C 1
ATOM 965 O O . LYS A 1 122 ? -14.281 1.864 -11.990 1.00 97.81 122 LYS A O 1
ATOM 970 N N . LYS A 1 123 ? -12.567 3.115 -11.244 1.00 97.75 123 LYS A N 1
ATOM 971 C CA . LYS A 1 123 ? -11.725 2.977 -12.447 1.00 97.75 123 LYS A CA 1
ATOM 972 C C . LYS A 1 123 ? -10.999 1.632 -12.502 1.00 97.75 123 LYS A C 1
ATOM 974 O O . LYS A 1 123 ? -10.945 1.013 -13.566 1.00 97.75 123 LYS A O 1
ATOM 979 N N . TRP A 1 124 ? -10.519 1.165 -11.354 1.00 98.06 124 TRP A N 1
ATOM 980 C CA . TRP A 1 124 ? -9.792 -0.087 -11.156 1.00 98.06 124 TRP A CA 1
ATOM 981 C C . TRP A 1 124 ? -10.450 -0.905 -10.036 1.00 98.06 124 TRP A C 1
ATOM 983 O O . TRP A 1 124 ? -9.941 -0.943 -8.915 1.00 98.06 124 TRP A O 1
ATOM 993 N N . PRO A 1 125 ? -11.593 -1.561 -10.305 1.00 95.88 125 PRO A N 1
ATOM 994 C CA . PRO A 1 125 ? -12.287 -2.356 -9.298 1.00 95.88 125 PRO A CA 1
ATOM 995 C C . PRO A 1 125 ? -11.432 -3.522 -8.795 1.00 95.88 125 PRO A C 1
ATOM 997 O O . PRO A 1 125 ? -10.869 -4.256 -9.606 1.00 95.88 125 PRO A O 1
ATOM 1000 N N . VAL A 1 126 ? -11.428 -3.761 -7.479 1.00 93.56 126 VAL A N 1
ATOM 1001 C CA . VAL A 1 126 ? -10.636 -4.820 -6.812 1.00 93.56 126 VAL A CA 1
ATOM 1002 C C . VAL A 1 126 ? -10.808 -6.192 -7.473 1.00 93.56 126 VAL A C 1
ATOM 1004 O O . VAL A 1 126 ? -9.843 -6.921 -7.668 1.00 93.56 126 VAL A O 1
ATOM 1007 N N . LYS A 1 127 ? -12.030 -6.529 -7.907 1.00 93.94 127 LYS A N 1
ATOM 1008 C CA . LYS A 1 127 ? -12.348 -7.808 -8.571 1.00 93.94 127 LYS A CA 1
ATOM 1009 C C . LYS A 1 127 ? -11.541 -8.083 -9.850 1.00 93.94 127 LYS A C 1
ATOM 1011 O O . LYS A 1 127 ? -11.466 -9.237 -10.268 1.00 93.94 127 LYS A O 1
ATOM 1016 N N . ASN A 1 128 ? -10.971 -7.045 -10.464 1.00 94.38 128 ASN A N 1
ATOM 1017 C CA . ASN A 1 128 ? -10.126 -7.154 -11.651 1.00 94.38 128 ASN A CA 1
ATOM 1018 C C . ASN A 1 128 ? -8.640 -7.377 -11.304 1.00 94.38 128 ASN A C 1
ATOM 1020 O O . ASN A 1 128 ? -7.857 -7.648 -12.205 1.00 94.38 128 ASN A O 1
ATOM 1024 N N . PHE A 1 129 ? -8.261 -7.289 -10.025 1.00 92.62 129 PHE A N 1
ATOM 1025 C CA . PHE A 1 129 ? -6.886 -7.371 -9.516 1.00 92.62 129 PHE A CA 1
ATOM 1026 C C . PHE A 1 129 ? -6.785 -8.390 -8.374 1.00 92.62 129 PHE A C 1
ATOM 1028 O O . PHE A 1 129 ? -6.331 -8.080 -7.275 1.00 92.62 129 PHE A O 1
ATOM 1035 N N . LYS A 1 130 ? -7.251 -9.618 -8.625 1.00 87.94 130 LYS A N 1
ATOM 1036 C CA . LYS A 1 130 ? -7.394 -10.667 -7.597 1.00 87.94 130 LYS A CA 1
ATOM 1037 C C . LYS A 1 130 ? -6.079 -11.103 -6.947 1.00 87.94 130 LYS A C 1
ATOM 1039 O O . LYS A 1 130 ? -6.107 -11.561 -5.815 1.00 87.94 130 LYS A O 1
ATOM 1044 N N . GLU A 1 131 ? -4.961 -10.934 -7.647 1.00 86.62 131 GLU A N 1
ATOM 1045 C CA . GLU A 1 131 ? -3.618 -11.266 -7.149 1.00 86.62 131 GLU A CA 1
ATOM 1046 C C . GLU A 1 131 ? -2.980 -10.117 -6.349 1.00 86.62 131 GLU A C 1
ATOM 1048 O O . GLU A 1 131 ? -1.934 -10.286 -5.729 1.00 86.62 131 GLU A O 1
ATOM 1053 N N . GLU A 1 132 ? -3.608 -8.937 -6.345 1.00 86.69 132 GLU A N 1
ATOM 1054 C CA . GLU A 1 132 ? -3.087 -7.724 -5.709 1.00 86.69 132 GLU A CA 1
ATOM 1055 C C . GLU A 1 132 ? -4.093 -7.069 -4.733 1.00 86.69 132 GLU A C 1
ATOM 1057 O O . GLU A 1 132 ? -4.209 -5.838 -4.706 1.00 86.69 132 GLU A O 1
ATOM 1062 N N . PRO A 1 133 ? -4.838 -7.839 -3.910 1.00 87.06 133 PRO A N 1
ATOM 1063 C CA . PRO A 1 133 ? -5.833 -7.272 -2.996 1.00 87.06 133 PRO A CA 1
ATOM 1064 C C . PRO A 1 133 ? -5.179 -6.364 -1.947 1.00 87.06 133 PRO A C 1
ATOM 1066 O O . PRO A 1 133 ? -5.744 -5.340 -1.565 1.00 87.06 133 PRO A O 1
ATOM 1069 N N . LEU A 1 134 ? -3.940 -6.684 -1.562 1.00 93.00 134 LEU A N 1
ATOM 1070 C CA . LEU A 1 134 ? -3.164 -5.951 -0.569 1.00 93.00 134 LEU A CA 1
ATOM 1071 C C . LEU A 1 134 ? -2.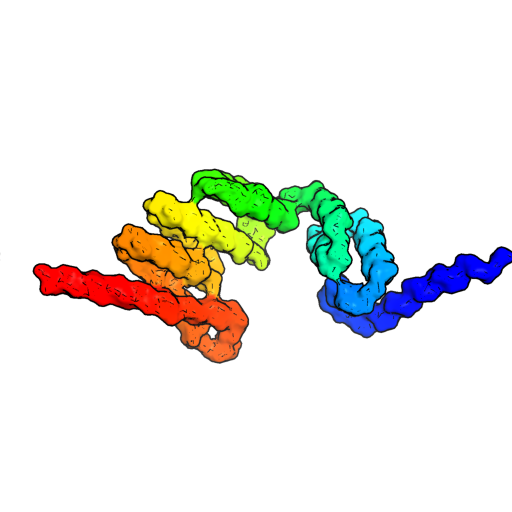950 -4.476 -0.934 1.00 93.00 134 LEU A C 1
ATOM 1073 O O . LEU A 1 134 ? -2.930 -3.621 -0.052 1.00 93.00 134 LEU A O 1
ATOM 1077 N N . THR A 1 135 ? -2.833 -4.158 -2.226 1.00 95.25 135 THR A N 1
ATOM 1078 C CA . THR A 1 135 ? -2.674 -2.777 -2.704 1.00 95.25 135 THR A CA 1
ATOM 1079 C C . THR A 1 135 ? -3.848 -1.895 -2.273 1.00 95.25 135 THR A C 1
ATOM 1081 O O . THR A 1 135 ? -3.651 -0.737 -1.911 1.00 95.25 135 THR A O 1
ATOM 1084 N N . TYR A 1 136 ? -5.067 -2.437 -2.256 1.00 96.69 136 TYR A N 1
ATOM 1085 C CA . TYR A 1 136 ? -6.259 -1.702 -1.827 1.00 96.69 136 TYR A CA 1
ATOM 1086 C C . TYR A 1 136 ? -6.356 -1.603 -0.306 1.00 96.69 136 TYR A C 1
ATOM 1088 O O . TYR A 1 136 ? -6.758 -0.560 0.206 1.00 96.69 136 TYR A O 1
ATOM 1096 N N . ASP A 1 137 ? -5.923 -2.636 0.416 1.00 96.75 137 ASP A N 1
ATOM 1097 C CA . ASP A 1 137 ? -5.867 -2.613 1.879 1.00 96.75 137 ASP A CA 1
ATOM 1098 C C . ASP A 1 137 ? -4.892 -1.540 2.397 1.00 96.75 137 ASP A C 1
ATOM 1100 O O . ASP A 1 137 ? -5.212 -0.833 3.353 1.00 96.75 137 ASP A O 1
ATOM 1104 N N . TYR A 1 138 ? -3.754 -1.319 1.723 1.00 97.1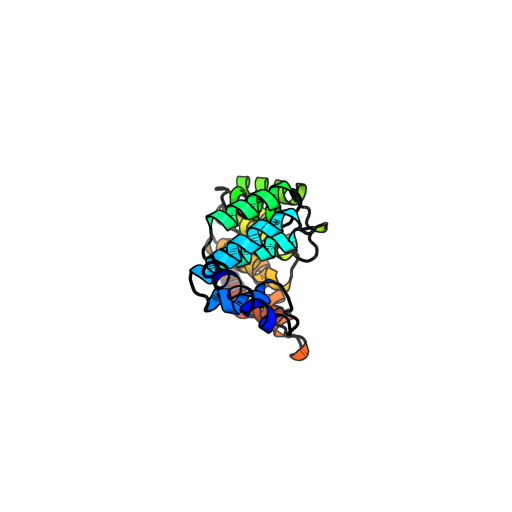2 138 TYR A N 1
ATOM 1105 C CA . TYR A 1 138 ? -2.854 -0.199 2.039 1.00 97.12 138 TYR A CA 1
ATOM 1106 C C . TYR A 1 138 ? -3.537 1.169 1.895 1.00 97.12 138 TYR A C 1
ATOM 1108 O O . TYR A 1 138 ? -3.352 2.054 2.736 1.00 97.12 138 TYR A O 1
ATOM 1116 N N . VAL A 1 139 ? -4.328 1.350 0.835 1.00 98.25 139 VAL A N 1
ATOM 1117 C CA . VAL A 1 139 ? -5.078 2.588 0.577 1.00 98.25 139 VAL A CA 1
ATOM 1118 C C . VAL A 1 139 ? -6.157 2.789 1.645 1.00 98.25 139 VAL A C 1
ATOM 1120 O O . VAL A 1 139 ? -6.244 3.864 2.239 1.00 98.25 139 VAL A O 1
ATOM 1123 N N . LEU A 1 140 ? -6.931 1.745 1.947 1.00 98.44 140 LEU A N 1
ATOM 1124 C CA . LEU A 1 140 ? -7.974 1.758 2.976 1.00 98.44 140 LEU A CA 1
ATOM 1125 C C . LEU A 1 140 ? -7.417 2.065 4.368 1.00 98.44 140 LEU A C 1
ATOM 1127 O O . LEU A 1 140 ? -7.957 2.919 5.069 1.00 98.44 140 LEU A O 1
ATOM 1131 N N . ALA A 1 141 ? -6.315 1.427 4.760 1.00 98.38 141 ALA A N 1
ATOM 1132 C CA . ALA A 1 141 ? -5.688 1.672 6.052 1.00 98.38 141 ALA A CA 1
ATOM 1133 C C . ALA A 1 141 ? -5.148 3.105 6.172 1.00 98.38 141 ALA A C 1
ATOM 1135 O O . ALA A 1 141 ? -5.336 3.747 7.206 1.00 98.38 141 ALA A O 1
ATOM 1136 N N . ASN A 1 142 ? -4.538 3.646 5.109 1.00 98.50 142 ASN A N 1
ATOM 1137 C CA . ASN A 1 142 ? -4.093 5.042 5.088 1.00 98.50 142 ASN A CA 1
ATOM 1138 C C . ASN A 1 142 ? -5.271 6.024 5.189 1.00 98.50 142 ASN A C 1
ATOM 1140 O O . ASN A 1 142 ? -5.182 7.030 5.898 1.00 98.50 142 ASN A O 1
ATOM 1144 N N . LEU A 1 143 ? -6.380 5.726 4.507 1.00 98.75 143 LEU A N 1
ATOM 1145 C CA . LEU A 1 143 ? -7.602 6.524 4.573 1.00 98.75 143 LEU A CA 1
ATOM 1146 C C . LEU A 1 143 ? -8.212 6.500 5.979 1.00 98.75 143 LEU A C 1
ATOM 1148 O O . LEU A 1 143 ? -8.530 7.554 6.529 1.00 98.75 143 LEU A O 1
ATOM 1152 N N . ALA A 1 144 ? -8.316 5.316 6.585 1.00 98.81 144 ALA A N 1
ATOM 1153 C CA . ALA A 1 144 ? -8.802 5.154 7.949 1.00 98.81 144 ALA A CA 1
ATOM 1154 C C . ALA A 1 144 ? -7.942 5.928 8.958 1.00 98.81 144 ALA A C 1
ATOM 1156 O O . ALA A 1 144 ? -8.474 6.653 9.798 1.00 98.81 144 ALA A O 1
ATOM 1157 N N . GLN A 1 145 ? -6.615 5.834 8.837 1.00 98.56 145 GLN A N 1
ATOM 1158 C CA . GLN A 1 145 ? -5.677 6.584 9.672 1.00 98.56 145 GLN A CA 1
ATOM 1159 C C . GLN A 1 145 ? -5.850 8.097 9.518 1.00 98.56 145 GLN A C 1
ATOM 1161 O O . GLN A 1 145 ? -5.841 8.826 10.506 1.00 98.56 145 GLN A O 1
ATOM 1166 N N . SER A 1 146 ? -6.056 8.564 8.288 1.00 98.50 146 SER A N 1
ATOM 1167 C CA . SER A 1 146 ? -6.276 9.979 7.988 1.00 98.50 146 SER A CA 1
ATOM 1168 C C . SER A 1 146 ? -7.561 10.498 8.654 1.00 98.50 146 SER A C 1
ATOM 1170 O O . SER A 1 146 ? -7.536 11.558 9.271 1.00 98.50 146 SER A O 1
ATOM 1172 N N . PHE A 1 147 ? -8.655 9.728 8.630 1.00 98.75 147 PHE A N 1
ATOM 1173 C CA . PHE A 1 147 ? -9.872 10.079 9.374 1.00 98.75 147 PHE A CA 1
ATOM 1174 C C . PHE A 1 147 ? -9.686 10.040 10.893 1.00 98.75 147 PHE A C 1
ATOM 1176 O O . PHE A 1 147 ? -10.203 10.916 11.581 1.00 98.75 147 PHE A O 1
ATOM 1183 N N . ALA A 1 148 ? -8.933 9.072 11.422 1.00 98.62 148 ALA A N 1
ATOM 1184 C CA . ALA A 1 148 ? -8.640 9.004 12.852 1.00 98.62 148 ALA A CA 1
ATOM 1185 C C . ALA A 1 148 ? -7.846 10.231 13.332 1.00 98.62 148 ALA A C 1
ATOM 1187 O O . ALA A 1 148 ? -8.170 10.793 14.374 1.00 98.62 148 ALA A O 1
ATOM 1188 N N . ASN A 1 149 ? -6.862 10.685 12.547 1.00 98.19 149 ASN A N 1
ATOM 1189 C CA . ASN A 1 149 ? -6.074 11.885 12.845 1.00 98.19 149 ASN A CA 1
ATOM 1190 C C . ASN A 1 149 ? -6.918 13.171 12.864 1.00 98.19 149 ASN A C 1
ATOM 1192 O O . ASN A 1 149 ? -6.604 14.088 13.615 1.00 98.19 149 ASN A O 1
ATOM 1196 N N . GLU A 1 150 ? -7.999 13.239 12.084 1.00 97.31 150 GLU A N 1
ATOM 1197 C CA . GLU A 1 150 ? -8.971 14.345 12.136 1.00 97.31 150 GLU A CA 1
ATOM 1198 C C . GLU A 1 150 ? -10.048 14.166 13.223 1.00 97.31 150 GLU A C 1
ATOM 1200 O O . GLU A 1 150 ? -11.000 14.942 13.291 1.00 97.31 150 GLU A O 1
ATOM 1205 N N . GLY A 1 151 ? -9.946 13.136 14.067 1.00 97.19 151 GLY A N 1
ATOM 1206 C CA . GLY A 1 151 ? -10.939 12.844 15.104 1.00 97.19 151 GLY A CA 1
ATOM 1207 C C . GLY A 1 151 ? -12.243 12.236 14.574 1.00 97.19 151 GLY A C 1
ATOM 1208 O O . GLY A 1 151 ? -13.215 12.110 15.316 1.00 97.19 151 GLY A O 1
ATOM 1209 N N . ASN A 1 152 ? -12.293 11.814 13.307 1.00 98.44 152 ASN A N 1
ATOM 1210 C CA . ASN A 1 152 ? -13.457 11.154 12.719 1.00 98.44 152 ASN A CA 1
ATOM 1211 C C . ASN A 1 152 ? -13.393 9.632 12.922 1.00 98.44 152 ASN A C 1
ATOM 1213 O O . ASN A 1 152 ? -13.187 8.851 11.986 1.00 98.44 152 ASN A O 1
ATOM 1217 N N . ALA A 1 153 ? -13.584 9.213 14.174 1.00 98.25 153 ALA A N 1
ATOM 1218 C CA . ALA A 1 153 ? -13.577 7.806 14.563 1.00 98.25 153 ALA A CA 1
ATOM 1219 C C . ALA A 1 153 ? -14.588 6.939 13.774 1.00 98.25 153 ALA A C 1
ATOM 1221 O O . ALA A 1 153 ? -14.190 5.867 13.308 1.00 98.25 153 ALA A O 1
ATOM 1222 N N . PRO A 1 154 ? -15.843 7.376 13.514 1.00 98.50 154 PRO A N 1
ATOM 1223 C CA . PRO A 1 154 ? -16.800 6.573 12.749 1.00 98.50 154 PRO A CA 1
ATOM 1224 C C . PRO A 1 154 ? -16.309 6.204 11.344 1.00 98.50 154 PRO A C 1
ATOM 1226 O O . PRO A 1 154 ? -16.419 5.046 10.937 1.00 98.50 154 PRO A O 1
ATOM 1229 N N . LYS A 1 155 ? -15.719 7.155 10.604 1.00 98.56 155 LYS A N 1
ATOM 1230 C CA . LYS A 1 155 ? -15.166 6.857 9.274 1.00 98.56 155 LYS A CA 1
ATOM 1231 C C . LYS A 1 155 ? -13.901 6.013 9.339 1.00 98.56 155 LYS A C 1
ATOM 1233 O O . LYS A 1 155 ? -13.725 5.141 8.491 1.00 98.56 155 LYS A O 1
ATOM 1238 N N . ALA A 1 156 ? -13.045 6.234 10.335 1.00 98.69 156 ALA A N 1
ATOM 1239 C CA . ALA A 1 156 ? -11.868 5.396 10.532 1.00 98.69 156 ALA A CA 1
ATOM 1240 C C . ALA A 1 156 ? -12.260 3.919 10.719 1.00 98.69 156 ALA A C 1
ATOM 1242 O O . ALA A 1 156 ? -11.731 3.046 10.032 1.00 98.69 156 ALA A O 1
ATOM 1243 N N . VAL A 1 157 ? -13.249 3.648 11.577 1.00 98.50 157 VAL A N 1
ATOM 1244 C CA . VAL A 1 157 ? -13.777 2.294 11.815 1.00 98.50 157 VAL A CA 1
ATOM 1245 C C . VAL A 1 157 ? -14.397 1.701 10.552 1.00 98.50 157 VAL A C 1
ATOM 1247 O O . VAL A 1 157 ? -14.106 0.551 10.224 1.00 98.50 157 VAL A O 1
ATOM 1250 N N . TYR A 1 158 ? -15.209 2.476 9.826 1.00 98.50 158 TYR A N 1
ATOM 1251 C CA . TYR A 1 158 ? -15.828 2.025 8.578 1.00 98.50 158 TYR A CA 1
ATOM 1252 C C . TYR A 1 158 ? -14.783 1.516 7.575 1.00 98.50 158 TYR A C 1
ATOM 1254 O O . TYR A 1 158 ? -14.877 0.383 7.109 1.00 98.50 158 TYR A O 1
ATOM 1262 N N . TYR A 1 159 ? -13.743 2.308 7.295 1.00 98.44 159 TYR A N 1
ATOM 1263 C CA . TYR A 1 159 ? -12.726 1.927 6.311 1.00 98.44 159 TYR A CA 1
ATOM 1264 C C . TYR A 1 159 ? -11.812 0.788 6.777 1.00 98.44 159 TYR A C 1
ATOM 1266 O O . TYR A 1 159 ? -11.375 -0.006 5.947 1.00 98.44 159 TYR A O 1
ATOM 1274 N N . LEU A 1 160 ? -11.561 0.645 8.083 1.00 98.12 160 LEU A N 1
ATOM 1275 C CA . LEU A 1 160 ? -10.874 -0.541 8.607 1.00 98.12 160 LEU A CA 1
ATOM 1276 C C . LEU A 1 160 ? -11.686 -1.823 8.414 1.00 98.12 160 LEU A C 1
ATOM 1278 O O . LEU A 1 160 ? -11.111 -2.862 8.094 1.00 98.12 160 LEU A O 1
ATOM 1282 N N . GLY A 1 161 ? -13.009 -1.747 8.578 1.00 97.06 161 GLY A N 1
ATOM 1283 C CA . GLY A 1 161 ? -13.913 -2.875 8.350 1.00 97.06 161 GLY A CA 1
ATOM 1284 C C . GLY A 1 161 ? -13.892 -3.391 6.908 1.00 97.06 161 GLY A C 1
ATOM 1285 O O . GLY A 1 161 ? -14.236 -4.546 6.662 1.00 97.06 161 GLY A O 1
ATOM 1286 N N . GLU A 1 162 ? -13.431 -2.569 5.963 1.00 96.31 162 GLU A N 1
ATOM 1287 C CA . GLU A 1 162 ? -13.331 -2.944 4.557 1.00 96.31 162 GLU A CA 1
ATOM 1288 C C . GLU A 1 162 ? -12.057 -3.713 4.191 1.00 96.31 162 GLU A C 1
ATOM 1290 O O . GLU A 1 162 ? -12.028 -4.304 3.109 1.00 96.31 162 GLU A O 1
ATOM 1295 N N . LEU A 1 163 ? -11.051 -3.776 5.073 1.00 95.75 163 LEU A N 1
ATOM 1296 C CA . LEU A 1 163 ? -9.808 -4.513 4.821 1.00 95.75 163 LEU A CA 1
ATOM 1297 C C . LEU A 1 163 ? -10.073 -6.013 4.623 1.00 95.75 163 LEU A C 1
ATOM 1299 O O . LEU A 1 163 ? -10.779 -6.642 5.419 1.00 95.75 163 LEU A O 1
ATOM 1303 N N . LYS A 1 164 ? -9.488 -6.604 3.576 1.00 91.81 164 LYS A N 1
ATOM 1304 C CA . LYS A 1 164 ? -9.772 -7.993 3.172 1.00 91.81 164 LYS A CA 1
ATOM 1305 C C . LYS A 1 164 ? -8.708 -8.986 3.645 1.00 91.81 164 LYS A C 1
ATOM 1307 O O . LYS A 1 164 ? -9.042 -10.100 4.050 1.00 91.81 164 LYS A O 1
ATOM 1312 N N . GLU A 1 165 ? -7.438 -8.596 3.643 1.00 92.44 165 GLU A N 1
ATOM 1313 C CA . GLU A 1 165 ? -6.306 -9.474 3.931 1.00 92.44 165 GLU A CA 1
ATOM 1314 C C . GLU A 1 165 ? -6.062 -9.592 5.435 1.00 92.44 165 GLU A C 1
ATOM 1316 O O . GLU A 1 165 ? -5.322 -8.810 6.036 1.00 92.44 165 GLU A O 1
ATOM 1321 N N . ARG A 1 166 ? -6.653 -10.618 6.065 1.00 93.12 166 ARG A N 1
ATOM 1322 C CA . ARG A 1 166 ? -6.548 -10.862 7.517 1.00 93.12 166 ARG A CA 1
ATOM 1323 C C . ARG A 1 166 ? -5.112 -10.804 8.046 1.00 93.12 166 ARG A C 1
ATOM 1325 O O . ARG A 1 166 ? -4.889 -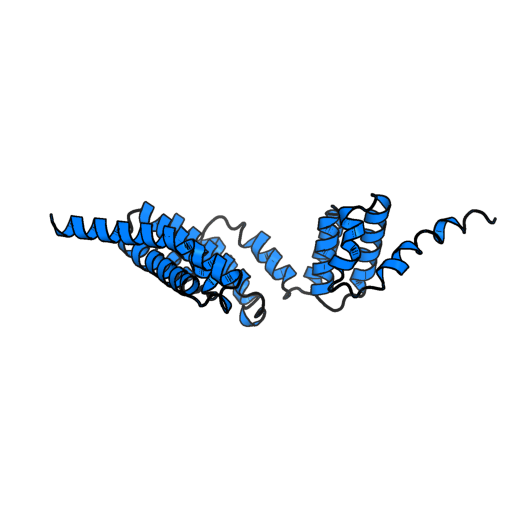10.249 9.114 1.00 93.12 166 ARG A O 1
ATOM 1332 N N . PHE A 1 167 ? -4.147 -11.376 7.320 1.00 93.12 167 PHE A N 1
ATOM 1333 C CA . PHE A 1 167 ? -2.734 -11.384 7.736 1.00 93.12 167 PHE A CA 1
ATOM 1334 C C . PHE A 1 167 ? -2.132 -9.976 7.808 1.00 93.12 167 PHE A C 1
ATOM 1336 O O . PHE A 1 167 ? -1.164 -9.743 8.524 1.00 93.12 167 PHE A O 1
ATOM 1343 N N . TRP A 1 168 ? -2.705 -9.030 7.068 1.00 93.81 168 TRP A N 1
ATOM 1344 C CA . TRP A 1 168 ? -2.232 -7.662 7.008 1.00 93.81 168 TRP A CA 1
ATOM 1345 C C . TRP A 1 168 ? -2.975 -6.745 7.980 1.00 93.81 168 TRP A C 1
ATOM 1347 O O . TRP A 1 168 ? -2.342 -5.834 8.512 1.00 93.81 168 TRP A O 1
ATOM 1357 N N . ARG A 1 169 ? -4.273 -6.990 8.249 1.00 94.00 169 ARG A N 1
ATOM 1358 C CA . ARG A 1 169 ? -5.194 -6.081 8.973 1.00 94.00 169 ARG A CA 1
ATOM 1359 C C . ARG A 1 169 ? -4.604 -5.409 10.212 1.00 94.00 169 ARG A C 1
ATOM 1361 O O . ARG A 1 169 ? -4.867 -4.228 10.423 1.00 94.00 169 ARG A O 1
ATOM 1368 N N . GLY A 1 170 ? -3.766 -6.095 10.993 1.00 93.69 170 GLY A N 1
ATOM 1369 C CA . GLY A 1 170 ? -3.069 -5.497 12.140 1.00 93.69 170 GLY A CA 1
ATOM 1370 C C . GLY A 1 170 ? -2.356 -4.169 11.826 1.00 93.69 170 GLY A C 1
ATOM 1371 O O . GLY A 1 170 ? -2.393 -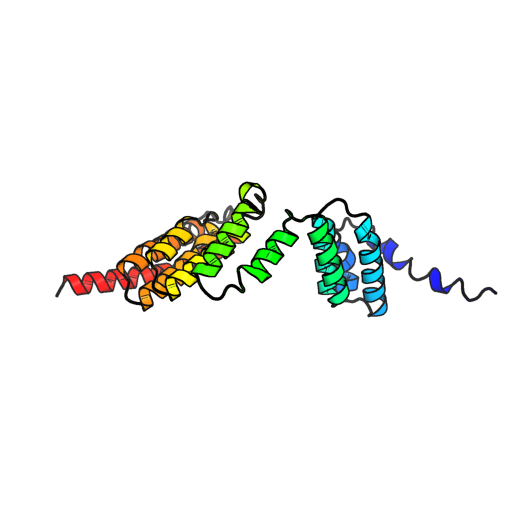3.254 12.643 1.00 93.69 170 GLY A O 1
ATOM 1372 N N . ASN A 1 171 ? -1.806 -4.005 10.619 1.00 92.69 171 ASN A N 1
ATOM 1373 C CA . ASN A 1 171 ? -1.136 -2.777 10.170 1.00 92.69 171 ASN A CA 1
ATOM 1374 C C . ASN A 1 171 ? -2.088 -1.587 9.965 1.00 92.69 171 ASN A C 1
ATOM 1376 O O . ASN A 1 171 ? -1.638 -0.446 9.965 1.00 92.69 171 ASN A O 1
ATOM 1380 N N . GLY A 1 172 ? -3.389 -1.829 9.802 1.00 96.38 172 GLY A N 1
ATOM 1381 C CA . GLY A 1 172 ? -4.409 -0.780 9.785 1.00 96.38 172 GLY A CA 1
ATOM 1382 C C . GLY A 1 172 ? -5.022 -0.570 11.165 1.00 96.38 172 GLY A C 1
ATOM 1383 O O . GLY A 1 172 ? -5.110 0.557 11.649 1.00 96.38 172 GLY A O 1
ATOM 1384 N N . TYR A 1 173 ? -5.409 -1.662 11.826 1.00 98.31 173 TYR A N 1
ATOM 1385 C CA . TYR A 1 173 ? -6.124 -1.609 13.101 1.00 98.31 173 TYR A CA 1
ATOM 1386 C C . TYR A 1 173 ? -5.265 -1.072 14.254 1.00 98.31 173 TYR A C 1
ATOM 1388 O O . TYR A 1 173 ? -5.771 -0.289 15.057 1.00 98.31 173 TYR A O 1
ATOM 1396 N N . ILE A 1 174 ? -3.983 -1.454 14.347 1.00 97.75 174 ILE A N 1
ATOM 1397 C CA . ILE A 1 174 ? -3.121 -1.032 15.463 1.00 97.75 174 ILE A CA 1
ATOM 1398 C C . ILE A 1 174 ? -2.879 0.485 15.441 1.00 97.75 174 ILE A C 1
ATOM 1400 O O . ILE A 1 174 ? -3.174 1.117 16.457 1.00 97.75 174 ILE A O 1
ATOM 1404 N N . PRO A 1 175 ? -2.417 1.108 14.335 1.00 97.75 175 PRO A N 1
ATOM 1405 C CA . PRO A 1 175 ? -2.162 2.548 14.330 1.00 97.75 175 PRO A CA 1
ATOM 1406 C C . PRO A 1 175 ? -3.420 3.380 14.586 1.00 97.75 175 PRO A C 1
ATOM 1408 O O . PRO A 1 175 ? -3.382 4.323 15.369 1.00 97.75 175 PRO A O 1
ATOM 1411 N N . VAL A 1 176 ? -4.554 3.017 13.978 1.00 98.56 176 VAL A N 1
ATOM 1412 C CA . VAL A 1 176 ? -5.828 3.719 14.205 1.00 98.56 176 VAL A CA 1
ATOM 1413 C C . VAL A 1 176 ? -6.294 3.560 15.651 1.00 98.56 176 VAL A C 1
ATOM 1415 O O . VAL A 1 176 ? -6.673 4.545 16.280 1.00 98.56 176 VAL A O 1
ATOM 1418 N N . GLY A 1 177 ? -6.224 2.346 16.206 1.00 98.25 177 GLY A N 1
ATOM 1419 C CA . GLY A 1 177 ? -6.558 2.099 17.607 1.00 98.25 177 GLY A CA 1
ATOM 1420 C C . GLY A 1 177 ? -5.687 2.917 18.564 1.00 98.25 177 GLY A C 1
ATOM 1421 O O . GLY A 1 177 ? -6.197 3.463 19.536 1.00 98.25 177 GLY A O 1
ATOM 1422 N N . GLN A 1 178 ? -4.394 3.064 18.266 1.00 97.69 178 GLN A N 1
ATOM 1423 C CA . GLN A 1 178 ? -3.478 3.900 19.046 1.00 97.69 178 GLN A CA 1
ATOM 1424 C C . GLN A 1 178 ? -3.810 5.391 18.942 1.00 97.69 178 GLN A C 1
ATOM 1426 O O . GLN A 1 178 ? -3.836 6.060 19.969 1.00 97.69 178 GLN A O 1
ATOM 1431 N N . ILE A 1 179 ? -4.117 5.904 17.746 1.00 98.31 179 ILE A N 1
ATOM 1432 C CA . ILE A 1 179 ? -4.526 7.306 17.552 1.00 98.31 179 ILE A CA 1
ATOM 1433 C C . ILE A 1 179 ? -5.770 7.624 18.389 1.00 98.31 179 ILE A C 1
ATOM 1435 O O . ILE A 1 179 ? -5.780 8.597 19.142 1.00 98.31 179 ILE A O 1
ATOM 1439 N N . LEU A 1 180 ? -6.796 6.773 18.310 1.00 98.31 180 LEU A N 1
ATOM 1440 C CA . LEU A 1 180 ? -8.036 6.948 19.069 1.00 98.31 180 LEU A CA 1
ATOM 1441 C C . LEU A 1 180 ? -7.801 6.835 20.580 1.00 98.31 180 LEU A C 1
ATOM 1443 O O . LEU A 1 180 ? -8.331 7.636 21.348 1.00 98.31 180 LEU A O 1
ATOM 1447 N N . LEU A 1 181 ? -6.951 5.897 21.008 1.00 97.12 181 LEU A N 1
ATOM 1448 C CA . LEU A 1 181 ? -6.566 5.759 22.411 1.00 97.12 181 LEU A CA 1
ATOM 1449 C C . LEU A 1 181 ? -5.848 7.012 22.928 1.00 97.12 181 LEU A C 1
ATOM 1451 O O . LEU A 1 181 ? -6.174 7.496 24.010 1.00 97.12 181 LEU A O 1
ATOM 1455 N N . SER A 1 182 ? -4.905 7.562 22.160 1.00 96.75 182 SER A N 1
ATOM 1456 C CA . SER A 1 182 ? -4.202 8.803 22.504 1.00 96.75 182 SER A CA 1
ATOM 1457 C C . SER A 1 182 ? -5.134 10.016 22.561 1.00 96.75 182 SER A C 1
ATOM 1459 O O . SER A 1 182 ? -4.879 10.932 23.338 1.00 96.75 182 SER A O 1
ATOM 1461 N N . ALA A 1 183 ? -6.230 10.006 21.798 1.00 96.94 183 ALA A N 1
ATOM 1462 C CA . ALA A 1 183 ? -7.295 11.007 21.873 1.00 96.94 183 ALA A CA 1
ATOM 1463 C C . ALA A 1 183 ? -8.279 10.782 23.044 1.00 96.94 183 ALA A C 1
ATOM 1465 O O . ALA A 1 183 ? -9.213 11.561 23.221 1.00 96.94 183 ALA A O 1
ATOM 1466 N N . GLY A 1 184 ? -8.094 9.727 23.847 1.00 95.88 184 GLY A N 1
ATOM 1467 C CA . GLY A 1 184 ? -8.966 9.377 24.971 1.00 95.88 184 GLY A CA 1
ATOM 1468 C C . GLY A 1 184 ? -10.214 8.573 24.590 1.00 95.88 184 GLY A C 1
ATOM 1469 O O . GLY A 1 184 ? -10.972 8.177 25.478 1.00 95.88 184 GLY A O 1
ATOM 1470 N N . ASP A 1 185 ? -10.418 8.260 23.306 1.00 97.12 185 ASP A N 1
ATOM 1471 C CA . ASP A 1 185 ? -11.534 7.437 22.828 1.00 97.12 185 ASP A CA 1
ATOM 1472 C C . ASP A 1 185 ? -11.253 5.943 23.051 1.00 97.12 185 ASP A C 1
ATOM 1474 O O . ASP A 1 185 ? -11.016 5.148 22.138 1.00 97.12 185 ASP A O 1
ATOM 1478 N N . THR A 1 186 ? -11.268 5.555 24.324 1.00 96.75 186 THR A N 1
ATOM 1479 C CA . THR A 1 186 ? -11.070 4.161 24.740 1.00 96.75 186 THR A CA 1
ATOM 1480 C C . THR A 1 186 ? -12.190 3.239 24.257 1.00 96.75 186 THR A C 1
ATOM 1482 O O . THR A 1 186 ? -11.939 2.056 24.020 1.00 96.75 186 THR A O 1
ATOM 1485 N N . THR A 1 187 ? -13.401 3.772 24.070 1.00 96.56 187 THR A N 1
ATOM 1486 C CA . THR A 1 187 ? -14.579 3.023 23.619 1.00 96.56 187 THR A CA 1
ATOM 1487 C C . THR A 1 187 ? -14.394 2.523 22.194 1.00 96.56 187 THR A C 1
ATOM 1489 O O . THR A 1 187 ? -14.624 1.342 21.932 1.00 96.56 187 THR A O 1
ATOM 1492 N N . THR A 1 188 ? -13.926 3.381 21.285 1.00 97.81 188 THR A N 1
ATOM 1493 C CA . THR A 1 188 ? -13.671 2.982 19.896 1.00 97.81 188 THR A CA 1
ATOM 1494 C C . THR A 1 188 ? -12.322 2.280 19.740 1.00 97.81 188 THR A C 1
ATOM 1496 O O . THR A 1 188 ? -12.207 1.335 18.960 1.00 97.81 188 THR A O 1
ATOM 1499 N N . ALA A 1 189 ? -11.293 2.675 20.498 1.00 98.25 189 ALA A N 1
ATOM 1500 C CA . ALA A 1 189 ? -9.964 2.069 20.397 1.00 98.25 189 ALA A CA 1
ATOM 1501 C C . ALA A 1 189 ? -9.935 0.589 20.818 1.00 98.25 189 ALA A C 1
ATOM 1503 O O . ALA A 1 189 ? -9.299 -0.234 20.153 1.00 98.25 189 ALA A O 1
ATOM 1504 N N . ALA A 1 190 ? -10.628 0.231 21.905 1.00 98.00 190 ALA A N 1
ATOM 1505 C CA . ALA A 1 190 ? -10.608 -1.121 22.464 1.00 98.00 190 ALA A CA 1
ATOM 1506 C C . ALA A 1 190 ? -10.987 -2.232 21.460 1.00 98.00 190 ALA A C 1
ATOM 1508 O O . ALA A 1 190 ? -10.195 -3.166 21.308 1.00 98.00 190 ALA A O 1
ATOM 1509 N N . PRO A 1 191 ? -12.132 -2.178 20.745 1.00 97.88 191 PRO A N 1
ATOM 1510 C CA . PRO A 1 191 ? -12.495 -3.222 19.785 1.00 97.88 191 PRO A CA 1
ATOM 1511 C C . PRO A 1 191 ? -11.525 -3.316 18.598 1.00 97.88 191 PRO A C 1
ATOM 1513 O O . PRO A 1 191 ? -11.304 -4.415 18.081 1.00 97.88 191 PRO A O 1
ATOM 1516 N N . LEU A 1 192 ? -10.897 -2.209 18.184 1.00 98.31 192 LEU A N 1
ATOM 1517 C CA . LEU A 1 192 ? -9.907 -2.228 17.104 1.00 98.31 192 LEU A CA 1
ATOM 1518 C C . LEU A 1 192 ? -8.622 -2.945 17.529 1.00 98.31 192 LEU A C 1
ATOM 1520 O O . LEU A 1 192 ? -8.142 -3.837 16.827 1.00 98.31 192 LEU A O 1
ATOM 1524 N N . LEU A 1 193 ? -8.101 -2.600 18.708 1.00 98.38 193 LEU A N 1
ATOM 1525 C CA . LEU A 1 193 ? -6.907 -3.229 19.276 1.00 98.38 193 LEU A CA 1
ATOM 1526 C C . LEU A 1 193 ? -7.152 -4.707 19.591 1.00 98.38 193 LEU A C 1
ATOM 1528 O O . LEU A 1 193 ? -6.287 -5.538 19.323 1.00 98.38 193 LEU A O 1
ATOM 1532 N N . LYS A 1 194 ? -8.354 -5.052 20.068 1.00 98.06 194 LYS A N 1
ATOM 1533 C CA . LYS A 1 194 ? -8.767 -6.446 20.252 1.00 98.06 194 LYS A CA 1
ATOM 1534 C C . LYS A 1 194 ? -8.775 -7.213 18.930 1.00 98.06 194 LYS A C 1
ATOM 1536 O O . LYS A 1 194 ? -8.234 -8.309 18.871 1.00 98.06 194 LYS A O 1
ATOM 1541 N N . THR A 1 195 ? -9.336 -6.636 17.867 1.00 97.56 195 THR A N 1
ATOM 1542 C CA . THR A 1 195 ? -9.359 -7.277 16.539 1.00 97.56 195 THR A CA 1
ATOM 1543 C C . THR A 1 195 ? -7.941 -7.555 16.037 1.00 97.56 195 THR A C 1
ATOM 1545 O O . THR A 1 195 ? -7.650 -8.665 15.596 1.00 97.56 195 THR A O 1
ATOM 1548 N N . ALA A 1 196 ? -7.032 -6.582 16.162 1.00 97.56 196 ALA A N 1
ATOM 1549 C CA . ALA A 1 196 ? -5.630 -6.775 15.798 1.00 97.56 196 ALA A CA 1
ATOM 1550 C C . ALA A 1 196 ? -4.933 -7.854 16.643 1.00 97.56 196 ALA A C 1
ATOM 1552 O O . ALA A 1 196 ? -4.159 -8.649 16.105 1.00 97.56 196 ALA A O 1
ATOM 1553 N N . MET A 1 197 ? -5.215 -7.897 17.948 1.00 97.88 197 MET A N 1
ATOM 1554 C CA . MET A 1 197 ? -4.701 -8.917 18.863 1.00 97.88 197 MET A CA 1
ATOM 1555 C C . MET A 1 197 ? -5.190 -10.309 18.471 1.00 97.88 197 MET A C 1
ATOM 1557 O O . MET A 1 197 ? -4.370 -11.214 18.333 1.00 97.88 197 MET A O 1
ATOM 1561 N N . ASP A 1 198 ? -6.493 -10.476 18.246 1.00 97.75 198 ASP A N 1
ATOM 1562 C CA . ASP A 1 198 ? -7.100 -11.759 17.886 1.00 97.75 198 ASP A CA 1
ATOM 1563 C C . ASP A 1 198 ? -6.576 -12.271 16.533 1.00 97.75 198 ASP A C 1
ATOM 1565 O O . ASP A 1 198 ? -6.272 -13.457 16.382 1.00 97.75 198 ASP A O 1
ATOM 1569 N N . ASP A 1 199 ? -6.417 -11.381 15.547 1.00 96.94 199 ASP A N 1
ATOM 1570 C CA . ASP A 1 199 ? -5.810 -11.723 14.259 1.00 96.94 199 ASP A CA 1
ATOM 1571 C C . ASP A 1 199 ? -4.345 -12.138 14.419 1.00 96.94 199 ASP A C 1
ATOM 1573 O O . ASP A 1 199 ? -3.945 -13.181 13.903 1.00 96.94 199 ASP A O 1
ATOM 1577 N N . SER A 1 200 ? -3.552 -11.378 15.175 1.00 97.56 200 SER A N 1
ATOM 1578 C CA . SER A 1 200 ? -2.143 -11.711 15.420 1.00 97.56 200 SER A CA 1
ATOM 1579 C C . SER A 1 200 ? -2.004 -13.036 16.178 1.00 97.56 200 SER A C 1
ATOM 1581 O O . SER A 1 200 ? -1.142 -13.854 15.855 1.00 97.56 200 SER A O 1
ATOM 1583 N N . TYR A 1 201 ? -2.881 -13.283 17.155 1.00 97.62 201 TYR A N 1
ATOM 1584 C CA . TYR A 1 201 ? -2.913 -14.516 17.939 1.00 97.62 201 TYR A CA 1
ATOM 1585 C C . TYR A 1 201 ? -3.241 -15.738 17.081 1.00 97.62 201 TYR A C 1
ATOM 1587 O O . TYR A 1 201 ? -2.609 -16.786 17.229 1.00 97.62 201 TYR A O 1
ATOM 1595 N N . TYR A 1 202 ? -4.181 -15.601 16.141 1.00 97.19 202 TYR A N 1
ATOM 1596 C CA . TYR A 1 202 ? -4.486 -16.659 15.182 1.00 97.19 202 TYR A CA 1
ATOM 1597 C C . TYR A 1 202 ? -3.227 -17.104 14.426 1.00 97.19 202 TYR A C 1
ATOM 1599 O O . TYR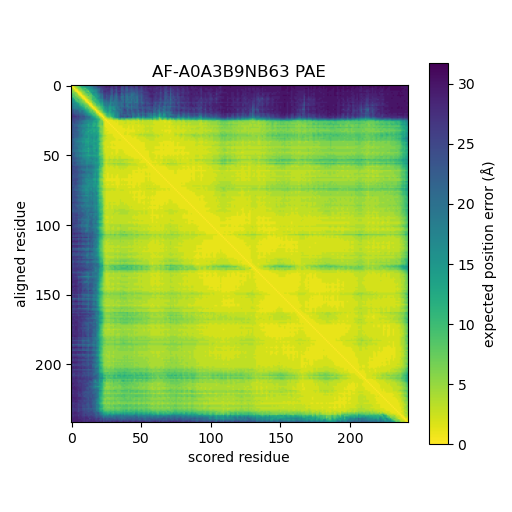 A 1 202 ? -2.933 -18.294 14.392 1.00 97.19 202 TYR A O 1
ATOM 1607 N N . TYR A 1 203 ? -2.428 -16.169 13.900 1.00 96.81 203 TYR A N 1
ATOM 1608 C CA . TYR A 1 203 ? -1.194 -16.522 13.186 1.00 96.81 203 TYR A CA 1
ATOM 1609 C C . TYR A 1 203 ? -0.069 -17.013 14.104 1.00 96.81 203 TYR A C 1
ATOM 1611 O O . TYR A 1 203 ? 0.707 -17.892 13.722 1.00 96.81 203 TYR A O 1
ATOM 1619 N N . LEU A 1 204 ? 0.009 -16.494 15.332 1.00 95.88 204 LEU A N 1
ATOM 1620 C CA . LEU A 1 204 ? 0.976 -16.941 16.337 1.00 95.88 204 LEU A CA 1
ATOM 1621 C C . LEU A 1 204 ? 0.774 -18.419 16.715 1.00 95.88 204 LEU A C 1
ATOM 1623 O O . LEU A 1 204 ? 1.749 -19.138 16.955 1.00 95.88 204 LEU A O 1
ATOM 1627 N N . THR A 1 205 ? -0.481 -18.870 16.745 1.00 96.50 205 THR A N 1
ATOM 1628 C CA . THR A 1 205 ? -0.884 -20.216 17.183 1.00 96.50 205 THR A CA 1
ATOM 1629 C C . THR A 1 205 ? -0.978 -21.246 16.061 1.00 96.50 205 THR A C 1
ATOM 1631 O O . THR A 1 205 ? -1.231 -22.418 16.339 1.00 96.50 205 THR A O 1
ATOM 1634 N N . LEU A 1 206 ? -0.723 -20.857 14.807 1.00 96.81 206 LEU A N 1
ATOM 1635 C CA . LEU A 1 206 ? -0.675 -21.810 13.700 1.00 96.81 206 LEU A CA 1
ATOM 1636 C C . LEU A 1 206 ? 0.387 -22.906 13.934 1.00 96.81 206 LEU A C 1
ATOM 1638 O O . LEU A 1 206 ? 1.453 -22.627 14.501 1.00 96.81 206 LEU A O 1
ATOM 1642 N N . PRO A 1 207 ? 0.142 -24.138 13.452 1.00 96.69 207 PRO A N 1
ATOM 1643 C CA . PRO A 1 207 ? 1.167 -25.174 13.362 1.00 96.69 207 PRO A CA 1
ATOM 1644 C C . PRO A 1 207 ? 2.414 -24.679 12.617 1.00 96.69 207 PRO A C 1
ATOM 1646 O O . PRO A 1 207 ? 2.311 -23.894 11.675 1.00 96.69 207 PRO A O 1
ATOM 1649 N N . GLU A 1 208 ? 3.602 -25.153 12.999 1.00 93.75 208 GLU A N 1
ATOM 1650 C CA . GLU A 1 208 ? 4.866 -24.634 12.447 1.00 93.75 208 GLU A CA 1
ATOM 1651 C C . GLU A 1 208 ? 4.972 -24.807 10.923 1.00 93.75 208 GLU A C 1
ATOM 1653 O O . GLU A 1 208 ? 5.461 -23.921 10.226 1.00 93.75 208 GLU A O 1
ATOM 1658 N N . ASN A 1 209 ? 4.422 -25.899 10.384 1.00 94.38 20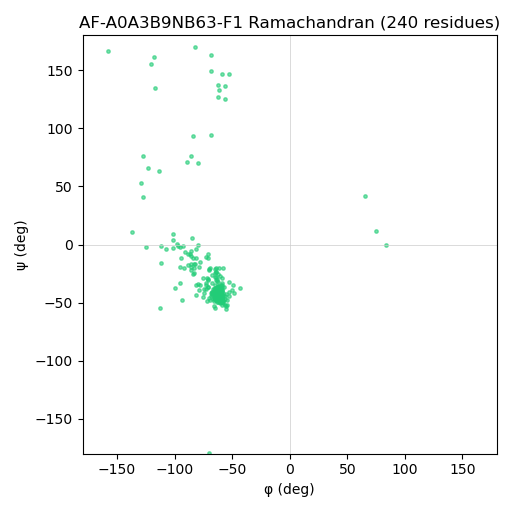9 ASN A N 1
ATOM 1659 C CA . ASN A 1 209 ? 4.356 -26.163 8.944 1.00 94.38 209 ASN A CA 1
ATOM 1660 C C . ASN A 1 209 ? 3.363 -25.264 8.180 1.00 94.38 209 ASN A C 1
ATOM 1662 O O . ASN A 1 209 ? 3.341 -25.301 6.954 1.00 94.38 209 ASN A O 1
ATOM 1666 N N . GLN A 1 210 ? 2.551 -24.469 8.882 1.00 93.06 210 GLN A N 1
ATOM 1667 C CA . GLN A 1 210 ? 1.625 -23.481 8.318 1.00 93.06 210 GLN A CA 1
ATOM 1668 C C . GLN A 1 210 ? 2.104 -22.035 8.541 1.00 93.06 210 GLN A C 1
ATOM 1670 O O . GLN A 1 210 ? 1.477 -21.096 8.052 1.00 93.06 210 GLN A O 1
ATOM 1675 N N . LYS A 1 211 ? 3.220 -21.830 9.257 1.00 93.50 211 LYS A N 1
ATOM 1676 C CA . LYS A 1 211 ? 3.805 -20.506 9.511 1.00 93.50 211 LYS A CA 1
ATOM 1677 C C . LYS A 1 211 ? 4.725 -20.073 8.374 1.00 93.50 211 LYS A C 1
ATOM 1679 O O . LYS A 1 211 ? 5.956 -20.102 8.488 1.00 93.50 211 LYS A O 1
ATOM 1684 N N . ASP A 1 212 ? 4.112 -19.650 7.276 1.00 93.94 212 ASP A N 1
ATOM 1685 C CA . ASP A 1 212 ? 4.814 -18.943 6.210 1.00 93.94 212 ASP A CA 1
ATOM 1686 C C . ASP A 1 212 ? 5.238 -17.521 6.648 1.00 93.94 212 ASP A C 1
ATOM 1688 O O . ASP A 1 212 ? 5.004 -17.079 7.779 1.00 93.94 212 ASP A O 1
ATOM 1692 N N . ASN A 1 213 ? 5.882 -16.776 5.749 1.00 94.06 213 ASN A N 1
ATOM 1693 C CA . ASN A 1 213 ? 6.332 -15.416 6.051 1.00 94.06 213 ASN A CA 1
ATOM 1694 C C . ASN A 1 213 ? 5.171 -14.460 6.377 1.00 94.06 213 ASN A C 1
ATOM 1696 O O . ASN A 1 213 ? 5.349 -13.566 7.204 1.00 94.06 213 ASN A O 1
ATOM 1700 N N . LYS A 1 214 ? 3.987 -14.645 5.773 1.00 92.75 214 LYS A N 1
ATOM 1701 C CA . LYS A 1 214 ? 2.808 -13.808 6.045 1.00 92.75 214 LYS A CA 1
ATOM 1702 C C . LYS A 1 214 ? 2.287 -14.054 7.456 1.00 92.75 214 LYS A C 1
ATOM 1704 O O . LYS A 1 214 ? 2.022 -13.095 8.174 1.00 92.75 214 LYS A O 1
ATOM 1709 N N . ALA A 1 215 ? 2.199 -15.316 7.870 1.00 94.31 215 ALA A N 1
ATOM 1710 C CA . ALA A 1 215 ? 1.802 -15.687 9.220 1.00 94.31 215 ALA A CA 1
ATOM 1711 C C . ALA A 1 215 ? 2.771 -15.128 10.267 1.00 94.31 215 ALA A C 1
ATOM 1713 O O . ALA A 1 215 ? 2.349 -14.527 11.254 1.00 94.31 215 ALA A O 1
ATOM 1714 N N . ARG A 1 216 ? 4.083 -15.260 10.035 1.00 93.94 216 ARG A N 1
ATOM 1715 C CA . ARG A 1 216 ? 5.095 -14.720 10.957 1.00 93.94 216 ARG A CA 1
ATOM 1716 C C . ARG A 1 216 ? 5.017 -13.206 11.065 1.00 93.94 216 ARG A C 1
ATOM 1718 O O . ARG A 1 216 ? 5.046 -12.691 12.176 1.00 93.94 216 ARG A O 1
ATOM 1725 N N . PHE A 1 217 ? 4.864 -12.517 9.936 1.00 93.81 217 PHE A N 1
ATOM 1726 C CA . PHE A 1 217 ? 4.667 -11.071 9.908 1.00 93.81 217 PHE A CA 1
ATOM 1727 C C . PHE A 1 217 ? 3.418 -10.654 10.694 1.00 93.81 217 PHE A C 1
ATOM 1729 O O . PHE A 1 217 ? 3.499 -9.796 11.569 1.00 93.81 217 PHE A O 1
ATOM 1736 N N . ALA A 1 218 ? 2.281 -11.307 10.448 1.00 95.19 218 ALA A N 1
ATOM 1737 C CA . ALA A 1 218 ? 1.027 -11.013 11.134 1.00 95.19 218 ALA A CA 1
ATOM 1738 C C . ALA A 1 218 ? 1.122 -11.230 12.656 1.00 95.19 218 ALA A C 1
ATOM 1740 O O . ALA A 1 218 ? 0.601 -10.435 13.435 1.00 95.19 218 ALA A O 1
ATOM 1741 N N . ALA A 1 219 ? 1.836 -12.271 13.094 1.00 96.19 219 ALA A N 1
ATOM 1742 C CA . ALA A 1 219 ? 2.014 -12.586 14.510 1.00 96.19 219 ALA A CA 1
ATOM 1743 C C . ALA A 1 219 ? 2.798 -11.510 15.291 1.00 96.19 219 ALA A C 1
ATOM 1745 O O . ALA A 1 219 ? 2.613 -11.384 16.503 1.00 96.19 219 ALA A O 1
ATOM 1746 N N . MET A 1 220 ? 3.636 -10.702 14.624 1.00 94.06 220 MET A N 1
ATOM 1747 C CA . MET A 1 220 ? 4.444 -9.656 15.274 1.00 94.06 220 MET A CA 1
ATOM 1748 C C . MET A 1 220 ? 3.593 -8.593 15.984 1.00 94.06 220 MET A C 1
ATOM 1750 O O . MET A 1 220 ? 4.045 -7.993 16.958 1.00 94.06 220 MET A O 1
ATOM 1754 N N . GLY A 1 221 ? 2.354 -8.375 15.531 1.00 93.31 221 GLY A N 1
ATOM 1755 C CA . GLY A 1 221 ? 1.433 -7.405 16.124 1.00 93.31 221 GLY A CA 1
ATOM 1756 C C . GLY A 1 221 ? 0.852 -7.820 17.479 1.00 93.31 221 GLY A C 1
ATOM 1757 O O . GLY A 1 221 ? 0.232 -6.992 18.148 1.00 93.31 221 GLY A O 1
ATOM 1758 N N . TYR A 1 222 ? 1.037 -9.073 17.914 1.00 97.06 222 TYR A N 1
ATOM 1759 C CA . TYR A 1 222 ? 0.344 -9.609 19.089 1.00 97.06 222 TYR A CA 1
ATOM 1760 C C . TYR A 1 222 ? 0.714 -8.877 20.382 1.00 97.06 222 TYR A C 1
ATOM 1762 O O . TYR A 1 222 ? -0.167 -8.432 21.111 1.00 97.06 222 TYR A O 1
ATOM 1770 N N . ALA A 1 223 ? 2.008 -8.698 20.661 1.00 94.88 223 ALA A N 1
ATOM 1771 C CA . ALA A 1 223 ? 2.452 -8.097 21.919 1.00 94.88 223 ALA A CA 1
ATOM 1772 C C . ALA A 1 223 ? 1.993 -6.634 22.069 1.00 94.88 223 ALA A C 1
ATOM 1774 O O . ALA A 1 223 ? 1.534 -6.233 23.139 1.00 94.88 223 ALA A O 1
ATOM 1775 N N . SER A 1 224 ? 2.083 -5.841 20.995 1.00 93.69 224 SER A N 1
ATOM 1776 C CA . SER A 1 224 ? 1.703 -4.425 21.018 1.00 93.69 224 SER A CA 1
ATOM 1777 C C . SER A 1 224 ? 0.191 -4.238 21.154 1.00 93.69 224 SER A C 1
ATOM 1779 O O . SER A 1 224 ? -0.257 -3.461 21.999 1.00 93.69 224 SER A O 1
ATOM 1781 N N . SER A 1 225 ? -0.598 -4.978 20.373 1.00 95.88 225 SER A N 1
ATOM 1782 C CA . SER A 1 225 ? -2.064 -4.924 20.424 1.00 95.88 225 SER A CA 1
ATOM 1783 C C . SER A 1 225 ? -2.621 -5.447 21.751 1.00 95.88 225 SER A C 1
ATOM 1785 O O . SER A 1 225 ? -3.487 -4.799 22.339 1.00 95.88 225 SER A O 1
ATOM 1787 N N . MET A 1 226 ? -2.075 -6.550 22.275 1.00 97.06 226 MET A N 1
ATOM 1788 C CA . MET A 1 226 ? -2.442 -7.104 23.581 1.00 97.06 226 MET A CA 1
ATOM 1789 C C . MET A 1 226 ? -2.161 -6.112 24.711 1.00 97.06 226 MET A C 1
ATOM 1791 O O . MET A 1 226 ? -3.053 -5.835 25.510 1.00 97.06 226 MET A O 1
ATOM 1795 N N . SER A 1 227 ? -0.952 -5.545 24.764 1.00 96.25 227 SER A N 1
ATOM 1796 C CA . SER A 1 227 ? -0.578 -4.575 25.800 1.00 96.25 227 SER A CA 1
ATOM 1797 C C . SER A 1 227 ? -1.515 -3.363 25.796 1.00 96.25 227 SER A C 1
ATOM 1799 O O . SER A 1 227 ? -2.085 -3.006 26.829 1.00 96.25 227 SER A O 1
ATOM 1801 N N . ALA A 1 228 ? -1.761 -2.776 24.620 1.00 95.56 228 ALA A N 1
ATOM 1802 C CA . ALA A 1 228 ? -2.655 -1.630 24.487 1.00 95.56 228 ALA A CA 1
ATOM 1803 C C . ALA A 1 228 ? -4.101 -1.967 24.900 1.00 95.56 228 ALA A C 1
ATOM 1805 O O . ALA A 1 228 ? -4.721 -1.205 25.641 1.00 95.56 228 ALA A O 1
ATOM 1806 N N . TYR A 1 229 ? -4.621 -3.123 24.478 1.00 97.81 229 TYR A N 1
ATOM 1807 C CA . TYR A 1 229 ? -5.970 -3.564 24.830 1.00 97.81 229 TYR A CA 1
ATOM 1808 C C . TYR A 1 229 ? -6.127 -3.822 26.338 1.00 97.81 229 TYR A C 1
ATOM 1810 O O . TYR A 1 229 ? -7.065 -3.322 26.958 1.00 97.81 229 TYR A O 1
ATOM 1818 N N . VAL A 1 230 ? -5.187 -4.542 26.958 1.00 95.75 230 VAL A N 1
ATOM 1819 C CA . VAL A 1 230 ? -5.218 -4.845 28.400 1.00 95.75 230 VAL A CA 1
ATOM 1820 C C . VAL A 1 230 ? -5.139 -3.571 29.240 1.00 95.75 230 VAL A C 1
ATOM 1822 O O . VAL A 1 230 ? -5.872 -3.448 30.223 1.00 95.75 230 VAL A O 1
ATOM 1825 N N . ASN A 1 231 ? -4.315 -2.598 28.843 1.00 94.75 231 ASN A N 1
ATOM 1826 C CA . ASN A 1 231 ? -4.215 -1.320 29.549 1.00 94.75 231 ASN A CA 1
ATOM 1827 C C . ASN A 1 231 ? -5.559 -0.577 29.592 1.00 94.75 231 ASN A C 1
ATOM 1829 O O . ASN A 1 231 ? -5.921 -0.040 30.641 1.00 94.75 231 ASN A O 1
ATOM 1833 N N . ILE A 1 232 ? -6.331 -0.607 28.499 1.00 95.69 232 ILE A N 1
ATOM 1834 C CA . ILE A 1 232 ? -7.687 -0.039 28.474 1.00 95.69 232 ILE A CA 1
ATOM 1835 C C . ILE A 1 232 ? -8.589 -0.757 29.487 1.00 95.69 232 ILE A C 1
ATOM 1837 O O . ILE A 1 232 ? -9.243 -0.101 30.299 1.00 95.69 232 ILE A O 1
ATOM 1841 N N . LEU A 1 233 ? -8.592 -2.095 29.492 1.00 94.88 233 LEU A N 1
ATOM 1842 C CA . L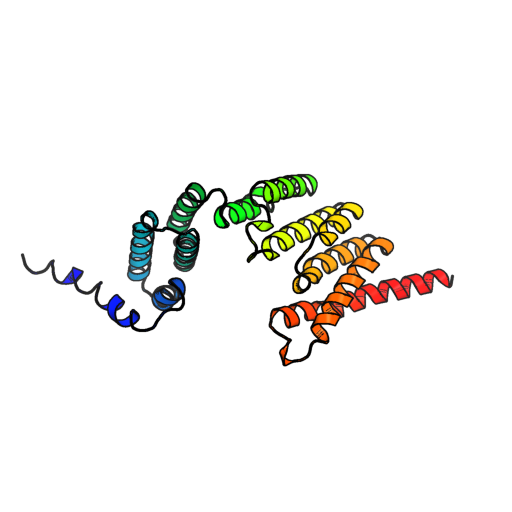EU A 1 233 ? -9.438 -2.884 30.397 1.00 94.88 233 LEU A CA 1
ATOM 1843 C C . LEU A 1 233 ? -9.113 -2.635 31.877 1.00 94.88 233 LEU A C 1
ATOM 1845 O O . LEU A 1 233 ? -10.017 -2.519 32.708 1.00 94.88 233 LEU A O 1
ATOM 1849 N N . VAL A 1 234 ? -7.827 -2.538 32.222 1.00 93.88 234 VAL A N 1
ATOM 1850 C CA . VAL A 1 234 ? -7.386 -2.240 33.593 1.00 93.88 234 VAL A CA 1
ATOM 1851 C C . VAL A 1 234 ? -7.830 -0.839 34.012 1.00 93.88 234 VAL A C 1
ATOM 1853 O O . VAL A 1 234 ? -8.362 -0.672 35.113 1.00 93.88 234 VAL A O 1
ATOM 1856 N N . ALA A 1 235 ? -7.663 0.158 33.138 1.00 91.19 235 ALA A N 1
ATOM 1857 C CA . ALA A 1 235 ? -8.086 1.527 33.410 1.00 91.19 235 ALA A CA 1
ATOM 1858 C C . ALA A 1 235 ? -9.601 1.616 33.659 1.00 91.19 235 ALA A C 1
ATOM 1860 O O . ALA A 1 235 ? -10.012 2.193 34.668 1.00 91.19 235 ALA A O 1
ATOM 1861 N N . GLN A 1 236 ? -10.411 0.969 32.813 1.00 90.06 236 GLN A N 1
ATOM 1862 C CA . GLN A 1 236 ? -11.874 0.908 32.945 1.00 90.06 236 GLN A CA 1
ATOM 1863 C C . GLN A 1 236 ? -12.314 0.218 34.244 1.00 90.06 236 GLN A C 1
ATOM 1865 O O . GLN A 1 236 ? -13.184 0.713 34.962 1.00 90.06 236 GLN A O 1
ATOM 1870 N N . LYS A 1 237 ? -11.673 -0.901 34.608 1.00 87.69 237 LYS A N 1
ATOM 1871 C CA . LYS A 1 237 ? -11.954 -1.606 35.869 1.00 87.69 237 LYS A CA 1
ATOM 1872 C C . LYS A 1 237 ? -11.673 -0.736 37.096 1.00 87.69 237 LYS A C 1
ATOM 1874 O O . LYS A 1 237 ? -12.384 -0.843 38.092 1.00 87.69 237 LYS A O 1
ATOM 1879 N N . ASN A 1 238 ? -10.641 0.104 37.045 1.00 81.94 238 ASN A N 1
ATOM 1880 C CA . ASN A 1 238 ? -10.297 1.003 38.145 1.00 81.94 238 ASN A CA 1
ATOM 1881 C C . ASN A 1 238 ? -11.251 2.199 38.251 1.00 81.94 238 ASN A C 1
ATOM 1883 O O . ASN A 1 238 ? -11.463 2.691 39.357 1.00 81.94 238 ASN A O 1
ATOM 1887 N N . THR A 1 239 ? -11.846 2.648 37.141 1.00 77.62 239 THR A N 1
ATOM 1888 C CA . THR A 1 239 ? -12.857 3.720 37.156 1.00 77.62 239 THR A CA 1
ATOM 1889 C C . THR A 1 239 ? -14.172 3.245 37.768 1.00 77.62 239 THR A C 1
ATOM 1891 O O . THR A 1 239 ? -14.781 3.989 38.518 1.00 77.62 239 THR A O 1
ATOM 1894 N N . LEU A 1 240 ? -14.568 1.991 37.525 1.00 68.75 240 LEU A N 1
ATOM 1895 C CA . LEU A 1 240 ? -15.794 1.390 38.078 1.00 68.75 240 LEU A CA 1
ATOM 1896 C C . LEU A 1 240 ? -15.736 1.093 39.590 1.00 68.75 240 LEU A C 1
ATOM 1898 O O . LEU A 1 240 ? -16.747 0.727 40.181 1.00 68.75 240 LEU A O 1
ATOM 1902 N N . LYS A 1 241 ? -14.553 1.178 40.209 1.00 64.25 241 LYS A N 1
ATOM 1903 C CA . LYS A 1 241 ? -14.338 0.933 41.646 1.00 64.25 241 LYS A CA 1
ATOM 1904 C C . LYS A 1 241 ? -14.306 2.213 42.494 1.00 64.25 241 LYS A C 1
ATOM 1906 O O . LYS A 1 241 ? -14.080 2.109 43.699 1.00 64.25 241 LYS A O 1
ATOM 1911 N N . ARG A 1 242 ? -14.449 3.386 41.877 1.00 51.88 242 ARG A N 1
ATOM 1912 C CA . ARG A 1 242 ? -14.531 4.694 42.541 1.00 51.88 242 ARG A CA 1
ATOM 1913 C C . ARG A 1 242 ? -15.958 5.208 42.467 1.00 51.88 242 ARG A C 1
ATOM 1915 O O . ARG A 1 242 ? -16.347 5.893 43.431 1.00 51.88 242 ARG A O 1
#

Secondary structure (DSSP, 8-state):
--SSSTTTSSSSHHHHTTTTS--SSHHHHHHHHHHH--HHHHHHHHHHHHHHTTT--SHHHHHHHHHHHHHTT-HHHHHHHHHHHHHH-TTSHHHHHHHIIIIIIT--SHHHHHHHHHHHHHHS-GGG-TT-HHHHHHHHHHHHHHHHHTT-HHHHHHHHHT---TTTTHHHHHHHHHHHHHTT-HHHHHHHHHHHHHHHHHHHTS-GGG--HHHHHHHTTHHHHHHHHHHHHHHHHHHTT-

Mean predicted aligned error: 7.49 Å

pLDDT: mean 90.11, std 17.11, range [34.16, 98.81]

Sequence (242 aa):
MKTKILTAALVFSLTASFAQQPAKNKYQQYLPIIEKGTLVQKDSLANVLMSELKTYKSEEDYRTTINILRSLGKEDLQASAEILAKKKYPKGSLTRDAFITDVFYNASTPAQKEKAYNELIKKWPVKNFKEEPLTYDYVLANLAQSFANEGNAPKAVYYLGELKERFWRGNGYIPVGQILLSAGDTTTAAPLLKTAMDDSYYYLTLPENQKDNKARFAAMGYASSMSAYVNILVAQKNTLKR